Protein AF-A0A7V8FTZ9-F1 (afdb_monomer)

Sequence (189 aa):
MPSLIFMKLYIFMAGMWIAIARQEGPMLKPMLSALGILVVWALIQRHLGGGEPHFMTLFRVLMVIGMFYLMNNGTLPGSGLASRPVREMRKWFSGRVARFLGDTSYCTYLVHLLILLPVAGLLARQEAYVALPSPVRFVICLVLVLPPVYAVSWLLFRTVETYGIHFGRGVVKTLSGTSRSGSGARRAT

Foldseek 3Di:
DPPPVVVCVLVVVLVVLLVVCLVPDQLPVSLVVSVVSLVVVVVVCVVVVVDDDPVVSVVSNVVSVLVSLLSDPQRDPPNVVCVVVSVVVNCVCVDPVVVLCVLLVVLLVVCLCVQLVVLLVVLVVDPVLVPDDPVVNVVVSCVVRVVVSSVRSVVCSVPPVVVVVVVVVVVVCVVVVVVPPPPDDDDDD

Secondary structure (DSSP, 8-state):
----GGGGHHHHHHHHHHHHHHHHS-THHHHHHHHHHHHHHHHHHHHTT----HHHHHHHHHHHHHHHHHH--S-STTHHHHHHHHHHHHHHHHSHHHHHHHHHHHHHHHHHHHHHHHHHHHHHT-HHHHTS-HHHHHHHHHHHHHHHHHHHHHHHIIIIIHHHHHHHHHHHHHHHHHGGGSSS-----

Organism: NCBI:txid92645

Structure (mmCIF, N/CA/C/O backbone):
data_AF-A0A7V8FTZ9-F1
#
_entry.id   AF-A0A7V8FTZ9-F1
#
loop_
_atom_site.group_PDB
_atom_site.id
_atom_site.type_symbol
_atom_site.label_atom_id
_atom_site.label_alt_id
_atom_site.label_comp_id
_atom_site.label_asym_id
_atom_site.label_entity_id
_atom_site.label_seq_id
_atom_site.pdbx_PDB_ins_code
_atom_site.Cartn_x
_atom_site.Cartn_y
_atom_site.Cartn_z
_atom_site.occupancy
_atom_site.B_iso_or_equiv
_atom_site.auth_seq_id
_atom_site.auth_comp_id
_atom_site.auth_asym_id
_atom_site.auth_atom_id
_atom_site.pdbx_PDB_model_num
ATOM 1 N N . MET A 1 1 ? 14.779 7.191 2.298 1.00 40.50 1 MET A N 1
ATOM 2 C CA . MET A 1 1 ? 13.962 7.908 3.305 1.00 40.50 1 MET A CA 1
ATOM 3 C C . MET A 1 1 ? 13.756 6.969 4.480 1.00 40.50 1 MET A C 1
ATOM 5 O O . MET A 1 1 ? 13.375 5.833 4.221 1.00 40.50 1 MET A O 1
ATOM 9 N N . PRO A 1 2 ? 14.082 7.366 5.719 1.00 34.25 2 PRO A N 1
ATOM 10 C CA . PRO A 1 2 ? 14.104 6.451 6.854 1.00 34.25 2 PRO A CA 1
ATOM 11 C C . PRO A 1 2 ? 12.690 5.915 7.096 1.00 34.25 2 PRO A C 1
ATOM 13 O O . PRO A 1 2 ? 11.797 6.646 7.516 1.00 34.25 2 PRO A O 1
ATOM 16 N N . SER A 1 3 ? 12.466 4.633 6.806 1.00 40.69 3 SER A N 1
ATOM 17 C CA . SER A 1 3 ? 11.209 3.921 7.058 1.00 40.69 3 SER A CA 1
ATOM 18 C C . SER A 1 3 ? 11.092 3.538 8.535 1.00 40.69 3 SER A C 1
ATOM 20 O O . SER A 1 3 ? 10.764 2.400 8.871 1.00 40.69 3 SER A O 1
ATOM 22 N N . LEU A 1 4 ? 11.407 4.472 9.434 1.00 52.25 4 LEU A N 1
ATOM 23 C CA . LEU A 1 4 ? 11.215 4.267 10.859 1.00 52.25 4 LEU A CA 1
ATOM 24 C C . LEU A 1 4 ? 9.710 4.206 11.094 1.00 52.25 4 LEU A C 1
ATOM 26 O O . LEU A 1 4 ? 9.009 5.209 10.975 1.00 52.25 4 LEU A O 1
ATOM 30 N N . ILE A 1 5 ? 9.218 3.011 11.409 1.00 62.41 5 ILE A N 1
ATOM 31 C CA . ILE A 1 5 ? 7.819 2.719 11.747 1.00 62.41 5 ILE A CA 1
ATOM 32 C C . ILE A 1 5 ? 7.271 3.735 12.765 1.00 62.41 5 ILE A C 1
ATOM 34 O O . ILE A 1 5 ? 6.124 4.165 12.649 1.00 62.41 5 ILE A O 1
ATOM 38 N N . PHE A 1 6 ? 8.121 4.217 13.680 1.00 58.47 6 PHE A N 1
ATOM 39 C CA . PHE A 1 6 ? 7.815 5.282 14.638 1.00 58.47 6 PHE A CA 1
ATOM 40 C C . PHE A 1 6 ? 7.285 6.571 13.994 1.00 58.47 6 PHE A C 1
ATOM 42 O O . PHE A 1 6 ? 6.345 7.167 14.511 1.00 58.47 6 PHE A O 1
ATOM 49 N N . MET A 1 7 ? 7.805 6.971 12.830 1.00 58.09 7 MET A N 1
ATOM 50 C CA . MET A 1 7 ? 7.356 8.179 12.129 1.00 58.09 7 MET A CA 1
ATOM 51 C C . MET A 1 7 ? 5.952 8.023 11.529 1.00 58.09 7 MET A C 1
ATOM 53 O O . MET A 1 7 ? 5.311 9.019 11.231 1.00 58.09 7 MET A O 1
ATOM 57 N N . LYS A 1 8 ? 5.441 6.799 11.348 1.00 70.69 8 LYS A N 1
ATOM 58 C CA . LYS A 1 8 ? 4.075 6.539 10.849 1.00 70.69 8 LYS A CA 1
ATOM 59 C C . LYS A 1 8 ? 3.139 6.002 11.935 1.00 70.69 8 LYS A C 1
ATOM 61 O O . LYS A 1 8 ? 1.991 5.666 11.643 1.00 70.69 8 LYS A O 1
ATOM 66 N N . LEU A 1 9 ? 3.602 5.963 13.187 1.00 74.06 9 LEU A N 1
ATOM 67 C CA . LEU A 1 9 ? 2.864 5.407 14.318 1.00 74.06 9 LEU A CA 1
ATOM 68 C C . LEU A 1 9 ? 1.513 6.102 14.525 1.00 74.06 9 LEU A C 1
ATOM 70 O O . LEU A 1 9 ? 0.527 5.435 14.811 1.00 74.06 9 LEU A O 1
ATOM 74 N N . TYR A 1 10 ? 1.428 7.418 14.310 1.00 75.62 10 TYR A N 1
ATOM 75 C CA . TYR A 1 10 ? 0.175 8.167 14.463 1.00 75.62 10 TYR A CA 1
ATOM 76 C C . TYR A 1 10 ? -0.927 7.719 13.483 1.00 75.62 10 TYR A C 1
ATOM 78 O O . TYR A 1 10 ? -2.093 7.655 13.869 1.00 75.62 10 TYR A O 1
ATOM 86 N N . ILE A 1 11 ? -0.578 7.329 12.248 1.00 74.88 11 ILE A N 1
ATOM 87 C CA . ILE A 1 11 ? -1.538 6.775 11.268 1.00 74.88 11 ILE A CA 1
ATOM 88 C C . ILE A 1 11 ? -1.956 5.365 11.684 1.00 74.88 11 ILE A C 1
ATOM 90 O O . ILE A 1 11 ? -3.132 5.012 11.599 1.00 74.88 11 ILE A O 1
ATOM 94 N N . PHE A 1 12 ? -1.005 4.565 12.168 1.00 79.38 12 PHE A N 1
ATOM 95 C CA . PHE A 1 12 ? -1.286 3.220 12.659 1.00 79.38 12 PHE A CA 1
ATOM 96 C C . PHE A 1 12 ? -2.233 3.244 13.870 1.00 79.38 12 PHE A C 1
ATOM 98 O O . PHE A 1 12 ? -3.218 2.508 13.901 1.00 79.38 12 PHE A O 1
ATOM 105 N N . MET A 1 13 ? -1.995 4.150 14.823 1.00 80.19 13 MET A N 1
ATOM 106 C CA . MET A 1 13 ? -2.875 4.376 15.972 1.00 80.19 13 MET A CA 1
ATOM 107 C C . MET A 1 13 ? -4.276 4.815 15.548 1.00 80.19 13 MET A C 1
ATOM 109 O O . MET A 1 13 ? -5.251 4.254 16.043 1.00 80.19 13 MET A O 1
ATOM 113 N N . ALA A 1 14 ? -4.391 5.738 14.586 1.00 81.50 14 ALA A N 1
ATOM 114 C CA . ALA A 1 14 ? -5.686 6.111 14.022 1.00 81.50 14 ALA A CA 1
ATOM 115 C C . ALA A 1 14 ? -6.417 4.889 13.434 1.00 81.50 14 ALA A C 1
ATOM 117 O O . ALA A 1 14 ? -7.596 4.691 13.710 1.00 81.50 14 ALA A O 1
ATOM 118 N N . GLY A 1 15 ? -5.714 4.019 12.701 1.00 81.12 15 GLY A N 1
ATOM 119 C CA . GLY A 1 15 ? -6.268 2.768 12.171 1.00 81.12 15 GLY A CA 1
ATOM 120 C C . GLY A 1 15 ? -6.776 1.808 13.255 1.00 81.12 15 GLY A C 1
ATOM 121 O O . GLY A 1 15 ? -7.901 1.310 13.159 1.00 81.12 15 GLY A O 1
ATOM 122 N N . MET A 1 16 ? -5.987 1.585 14.311 1.00 83.25 16 MET A N 1
ATOM 123 C CA . MET A 1 16 ? -6.400 0.769 15.463 1.00 83.25 16 MET A CA 1
ATOM 124 C C . MET A 1 16 ? -7.640 1.346 16.147 1.00 83.25 16 MET A C 1
ATOM 126 O O . MET A 1 16 ? -8.555 0.607 16.506 1.00 83.25 16 MET A O 1
ATOM 130 N N . TRP A 1 17 ? -7.717 2.670 16.267 1.00 82.12 17 TRP A N 1
ATOM 131 C CA . TRP A 1 17 ? -8.883 3.342 16.824 1.00 82.12 17 TRP A CA 1
ATOM 132 C C . TRP A 1 17 ? -10.135 3.179 15.978 1.00 82.12 17 TRP A C 1
ATOM 134 O O . TRP A 1 17 ? -11.195 2.933 16.544 1.00 82.12 17 TRP A O 1
ATOM 144 N N . ILE A 1 18 ? -10.039 3.212 14.647 1.00 82.00 18 ILE A N 1
ATOM 145 C CA . ILE A 1 18 ? -11.184 2.878 13.786 1.00 82.00 18 ILE A CA 1
ATOM 146 C C . ILE A 1 18 ? -11.614 1.414 14.015 1.00 82.00 18 ILE A C 1
ATOM 148 O O . ILE A 1 18 ? -12.810 1.114 14.040 1.00 82.00 18 ILE A O 1
ATOM 152 N N . ALA A 1 19 ? -10.666 0.490 14.206 1.00 81.50 19 ALA A N 1
ATOM 153 C CA . ALA A 1 19 ? -10.969 -0.923 14.440 1.00 81.50 19 ALA A CA 1
ATOM 154 C C . ALA A 1 19 ? -11.691 -1.172 15.778 1.00 81.50 19 ALA A C 1
ATOM 156 O O . ALA A 1 19 ? -12.646 -1.950 15.803 1.00 81.50 19 ALA A O 1
ATOM 157 N N . ILE A 1 20 ? -11.274 -0.495 16.854 1.00 80.56 20 ILE A N 1
ATOM 158 C CA . ILE A 1 20 ? -11.924 -0.553 18.176 1.00 80.56 20 ILE A CA 1
ATOM 159 C C . ILE A 1 20 ? -13.288 0.144 18.129 1.00 80.56 20 ILE A C 1
ATOM 161 O O . ILE A 1 20 ? -14.291 -0.428 18.548 1.00 80.56 20 ILE A O 1
ATOM 165 N N . ALA A 1 21 ? -13.356 1.333 17.519 1.00 80.81 21 ALA A N 1
ATOM 166 C CA . ALA A 1 21 ? -14.590 2.098 17.335 1.00 80.81 21 ALA A CA 1
ATOM 167 C C . ALA A 1 21 ? -15.711 1.270 16.710 1.00 80.81 21 ALA A C 1
ATOM 169 O O . ALA A 1 21 ? -16.869 1.373 17.095 1.00 80.81 21 ALA A O 1
ATOM 170 N N . ARG A 1 22 ? -15.352 0.437 15.732 1.00 76.94 22 ARG A N 1
ATOM 171 C CA . ARG A 1 22 ? -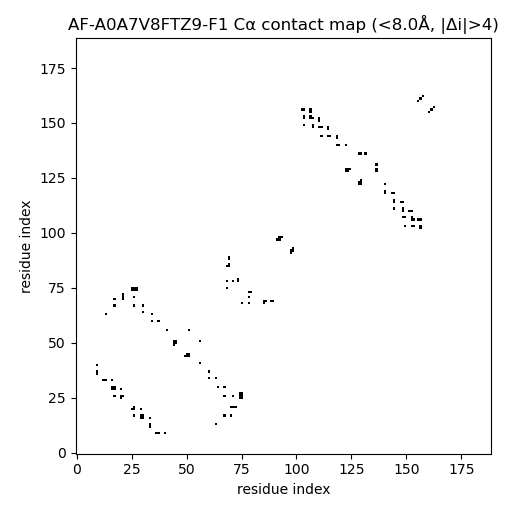16.294 -0.425 15.026 1.00 76.94 22 ARG A CA 1
ATOM 172 C C . ARG A 1 22 ? -16.852 -1.553 15.907 1.00 76.94 22 ARG A C 1
ATOM 174 O O . ARG A 1 22 ? -17.926 -2.057 15.590 1.00 76.94 22 ARG A O 1
ATOM 181 N N . GLN A 1 23 ? -16.133 -1.971 16.949 1.00 75.12 23 GLN A N 1
ATOM 182 C CA . GLN A 1 23 ? -16.535 -3.056 17.851 1.00 75.12 23 GLN A CA 1
ATOM 183 C C . GLN A 1 23 ? -17.320 -2.547 19.068 1.00 75.12 23 GLN A C 1
ATOM 185 O O . GLN A 1 23 ? -18.251 -3.219 19.497 1.00 75.12 23 GLN A O 1
ATOM 190 N N . GLU A 1 24 ? -16.974 -1.369 19.598 1.00 69.00 24 GLU A N 1
ATOM 191 C CA . GLU A 1 24 ? -17.454 -0.909 20.912 1.00 69.00 24 GLU A CA 1
ATOM 192 C C . GLU A 1 24 ? -18.562 0.164 20.876 1.00 69.00 24 GLU A C 1
ATOM 194 O O . GLU A 1 24 ? -19.151 0.454 21.916 1.00 69.00 24 GLU A O 1
ATOM 199 N N . GLY A 1 25 ? -18.905 0.746 19.714 1.00 67.06 25 GLY A N 1
ATOM 200 C CA . GLY A 1 25 ? -20.089 1.615 19.592 1.00 67.06 25 GLY A CA 1
ATOM 201 C C . GLY A 1 25 ? -19.917 2.864 18.709 1.00 67.06 25 GLY A C 1
ATOM 202 O O . GLY A 1 25 ? -19.498 2.746 17.557 1.00 67.06 25 GLY A O 1
ATOM 203 N N . PRO A 1 26 ? -20.327 4.071 19.162 1.00 68.81 26 PRO A N 1
ATOM 204 C CA . PRO A 1 26 ? -20.461 5.239 18.291 1.00 68.81 26 PRO A CA 1
ATOM 205 C C . PRO A 1 26 ? -19.105 5.752 17.791 1.00 68.81 26 PRO A C 1
ATOM 207 O O . PRO A 1 26 ? -18.252 6.196 18.560 1.00 68.81 26 PRO A O 1
ATOM 210 N N . MET A 1 27 ? -18.940 5.779 16.467 1.00 76.56 27 MET A N 1
ATOM 211 C CA . MET A 1 27 ? -17.657 6.046 15.801 1.00 76.56 27 MET A CA 1
ATOM 212 C C . MET A 1 27 ? -17.184 7.510 15.849 1.00 76.56 27 MET A C 1
ATOM 214 O O . MET A 1 27 ? -16.077 7.818 15.412 1.00 76.56 27 MET A O 1
ATOM 218 N N . LEU A 1 28 ? -17.995 8.424 16.391 1.00 75.81 28 LEU A N 1
ATOM 219 C CA . LEU A 1 28 ? -17.712 9.862 16.407 1.00 75.81 28 LEU A CA 1
ATOM 220 C C . LEU A 1 28 ? -16.604 10.240 17.404 1.00 75.81 28 LEU A C 1
ATOM 222 O O . LEU A 1 28 ? -15.688 10.981 17.055 1.00 75.81 28 LEU A O 1
ATOM 226 N N . LYS A 1 29 ? -16.644 9.692 18.625 1.00 78.81 29 LYS A N 1
ATOM 227 C CA . LYS A 1 29 ? -15.616 9.925 19.659 1.00 78.81 29 LYS A CA 1
ATOM 228 C C . LYS A 1 29 ? -14.208 9.470 19.215 1.00 78.81 29 LYS A C 1
ATOM 230 O O . LYS A 1 29 ? -13.273 10.264 19.331 1.00 78.81 29 LYS A O 1
ATOM 235 N N . PRO A 1 30 ? -14.026 8.253 18.666 1.00 79.69 30 PRO A N 1
ATOM 236 C CA . PRO A 1 30 ? -12.728 7.809 18.150 1.00 79.69 30 PRO A CA 1
ATOM 237 C C . PRO A 1 30 ? -12.271 8.586 16.906 1.00 79.69 30 PRO A C 1
ATOM 239 O O . PRO A 1 30 ? -11.075 8.792 16.727 1.00 79.69 30 PRO A O 1
ATOM 242 N N . MET A 1 31 ? -13.194 9.088 16.075 1.00 80.19 31 MET A N 1
ATOM 243 C CA . MET A 1 31 ? -12.840 9.963 14.948 1.00 80.19 31 MET A CA 1
ATOM 244 C C . MET A 1 31 ? -12.257 11.294 15.421 1.00 80.19 31 MET A C 1
ATOM 246 O O . MET A 1 31 ? -11.188 11.695 14.966 1.00 80.19 31 MET A O 1
ATOM 250 N N . LEU A 1 32 ? -12.943 11.970 16.348 1.00 81.31 32 LEU A N 1
ATOM 251 C CA . LEU A 1 32 ? -12.491 13.256 16.885 1.00 81.31 32 LEU A CA 1
ATOM 252 C C . LEU A 1 32 ? -11.131 13.143 17.552 1.00 81.31 32 LEU A C 1
ATOM 254 O O . LEU A 1 32 ? -10.269 13.999 17.391 1.00 81.31 32 LEU A O 1
ATOM 258 N N . SER A 1 33 ? -10.932 12.065 18.288 1.00 83.50 33 SER A N 1
ATOM 259 C CA . SER A 1 33 ? -9.693 11.853 19.006 1.00 83.50 33 SER A CA 1
ATOM 260 C C . SER A 1 33 ? -8.551 11.473 18.040 1.00 83.50 33 SER A C 1
ATOM 262 O O . SER A 1 33 ? -7.443 11.985 18.195 1.00 83.50 33 SER A O 1
ATOM 264 N N . ALA A 1 34 ? -8.799 10.672 16.992 1.00 82.81 34 ALA A N 1
ATOM 265 C CA . ALA A 1 34 ? -7.807 10.401 15.942 1.00 82.81 34 ALA A CA 1
ATOM 266 C C . ALA A 1 34 ? -7.411 11.679 15.179 1.00 82.81 34 ALA A C 1
ATOM 268 O O . ALA A 1 34 ? -6.233 11.903 14.898 1.00 82.81 34 ALA A O 1
ATOM 269 N N . LEU A 1 35 ? -8.384 12.550 14.889 1.00 83.19 35 LEU A N 1
ATOM 270 C CA . LEU A 1 35 ? -8.136 13.878 14.327 1.00 83.19 35 LEU A CA 1
ATOM 271 C C . LEU A 1 35 ? -7.321 14.755 15.281 1.00 83.19 35 LEU A C 1
ATOM 273 O O . LEU A 1 35 ? -6.377 15.405 14.842 1.00 83.19 35 LEU A O 1
ATOM 277 N N . GLY A 1 36 ? -7.632 14.727 16.578 1.00 83.31 36 GLY A N 1
ATOM 278 C CA . GLY A 1 36 ? -6.870 15.429 17.608 1.00 83.31 36 GLY A CA 1
ATOM 279 C C . GLY A 1 36 ? -5.394 15.030 17.607 1.00 83.31 36 GLY A C 1
ATOM 280 O O . GLY A 1 36 ? -4.529 15.901 17.561 1.00 83.31 36 GLY A O 1
ATOM 281 N N . ILE A 1 37 ? -5.096 13.728 17.551 1.00 84.06 37 ILE A N 1
ATOM 282 C CA . ILE A 1 37 ? -3.719 13.214 17.462 1.00 84.06 37 ILE A CA 1
ATOM 283 C C . ILE A 1 37 ? -3.012 13.736 16.200 1.00 84.06 37 ILE A C 1
ATOM 285 O O . ILE A 1 37 ? -1.860 14.162 16.276 1.00 84.06 37 ILE A O 1
ATOM 289 N N . LEU A 1 38 ? -3.693 13.755 15.047 1.00 81.44 38 LEU A N 1
ATOM 290 C CA . LEU A 1 38 ? -3.127 14.268 13.791 1.00 81.44 38 LEU A CA 1
ATOM 291 C C . LEU A 1 38 ? -2.839 15.769 13.841 1.00 81.44 38 LEU A C 1
ATOM 293 O O . LEU A 1 38 ? -1.801 16.208 13.348 1.00 81.44 38 LEU A O 1
ATOM 297 N N . VAL A 1 39 ? -3.742 16.550 14.432 1.00 81.75 39 VAL A N 1
ATOM 298 C CA . VAL A 1 39 ? -3.579 18.000 14.576 1.00 81.75 39 VAL A CA 1
ATOM 299 C C . VAL A 1 39 ? -2.433 18.310 15.533 1.00 81.75 39 VAL A C 1
ATOM 301 O O . VAL A 1 39 ? -1.562 19.102 15.185 1.00 81.75 39 VAL A O 1
ATOM 304 N N . VAL A 1 40 ? -2.371 17.645 16.691 1.00 82.75 40 VAL A N 1
ATOM 305 C CA . VAL A 1 40 ? -1.262 17.795 17.647 1.00 82.75 40 VAL A CA 1
ATOM 306 C C . VAL A 1 40 ? 0.068 17.440 16.984 1.00 82.75 40 VAL A C 1
ATOM 308 O O . VAL A 1 40 ? 1.021 18.211 17.068 1.00 82.75 40 VAL A O 1
ATOM 311 N N . TRP A 1 41 ? 0.127 16.330 16.245 1.00 79.19 41 TRP A N 1
ATOM 312 C CA . TRP A 1 41 ? 1.325 15.943 15.502 1.00 79.19 41 TRP A CA 1
ATOM 313 C C . TRP A 1 41 ? 1.733 16.987 14.450 1.00 79.19 41 TRP A C 1
ATOM 315 O O . TRP A 1 41 ? 2.906 17.349 14.359 1.00 79.19 41 TRP A O 1
ATOM 325 N N . ALA A 1 42 ? 0.779 17.522 13.685 1.00 77.25 42 ALA A N 1
ATOM 326 C CA . ALA A 1 42 ? 1.043 18.567 12.696 1.00 77.25 42 ALA A CA 1
ATOM 327 C C . ALA A 1 42 ? 1.546 19.875 13.338 1.00 77.25 42 ALA A C 1
ATOM 329 O O . ALA A 1 42 ? 2.408 20.551 12.774 1.00 77.25 42 ALA A O 1
ATOM 330 N N . LEU A 1 43 ? 1.044 20.225 14.526 1.00 78.44 43 LEU A N 1
ATOM 331 C CA . LEU A 1 43 ? 1.510 21.383 15.292 1.00 78.44 43 LEU A CA 1
ATOM 332 C C . LEU A 1 43 ? 2.933 21.181 15.828 1.00 78.44 43 LEU A C 1
ATOM 334 O O . LEU A 1 43 ? 3.738 22.110 15.755 1.00 78.44 43 LEU A O 1
ATOM 338 N N . ILE A 1 44 ? 3.266 19.977 16.299 1.00 78.50 44 ILE A N 1
ATOM 339 C CA . ILE A 1 44 ? 4.622 19.611 16.732 1.00 78.50 44 ILE A CA 1
ATOM 340 C C . ILE A 1 44 ? 5.600 19.695 15.552 1.00 78.50 44 ILE A C 1
ATOM 342 O O . ILE A 1 44 ? 6.651 20.318 15.675 1.00 78.50 44 ILE A O 1
ATOM 346 N N . GLN A 1 45 ? 5.244 19.152 14.381 1.00 74.88 45 GLN A N 1
ATOM 347 C CA . GLN A 1 45 ? 6.089 19.236 13.180 1.00 74.88 45 GLN A CA 1
ATOM 348 C C . GLN A 1 45 ? 6.344 20.680 12.734 1.00 74.88 45 GLN A C 1
ATOM 350 O O . GLN A 1 45 ? 7.467 21.010 12.354 1.00 74.88 45 GLN A O 1
ATOM 355 N N . ARG A 1 46 ? 5.330 21.551 12.844 1.00 72.00 46 ARG A N 1
ATOM 356 C CA . ARG A 1 46 ? 5.482 22.993 12.601 1.00 72.00 46 ARG A CA 1
ATOM 357 C C . ARG A 1 46 ? 6.501 23.641 13.540 1.00 72.00 46 ARG A C 1
ATOM 359 O O . ARG A 1 46 ? 7.290 24.455 13.077 1.00 72.00 46 ARG A O 1
ATOM 366 N N . HIS A 1 47 ? 6.502 23.277 14.823 1.00 72.69 47 HIS A N 1
ATOM 367 C CA . HIS A 1 47 ? 7.440 23.835 15.807 1.00 72.69 47 HIS A CA 1
ATOM 368 C C . HIS A 1 47 ? 8.865 23.293 15.649 1.00 72.69 47 HIS A C 1
ATOM 370 O O . HIS A 1 47 ? 9.820 24.032 15.853 1.00 72.69 47 HIS A O 1
ATOM 376 N N . LEU A 1 48 ? 9.025 22.031 15.242 1.00 70.50 48 LEU A N 1
ATOM 377 C CA . LEU A 1 48 ? 10.336 21.412 15.008 1.00 70.50 48 LEU A CA 1
ATOM 378 C C . LEU A 1 48 ? 10.995 21.807 13.671 1.00 70.50 48 LEU A C 1
ATOM 380 O O . LEU A 1 48 ? 12.017 21.230 13.307 1.00 70.50 48 LEU A O 1
ATOM 384 N N . GLY A 1 49 ? 10.433 22.757 12.914 1.00 59.91 49 GLY A N 1
ATOM 385 C CA . GLY A 1 49 ? 11.005 23.210 11.637 1.00 59.91 49 GLY A CA 1
ATOM 386 C C . GLY A 1 49 ? 10.929 22.175 10.505 1.00 59.91 49 GLY A C 1
ATOM 387 O O . GLY A 1 49 ? 11.473 22.393 9.424 1.00 59.91 49 GLY A O 1
ATOM 388 N N . GLY A 1 50 ? 10.227 21.058 10.718 1.00 61.50 50 GLY A N 1
ATOM 389 C CA . GLY A 1 50 ? 9.931 20.055 9.699 1.00 61.50 50 GLY A CA 1
ATOM 390 C C . GLY A 1 50 ? 8.779 20.531 8.822 1.00 61.50 50 GLY A C 1
ATOM 391 O O . GLY A 1 50 ? 7.644 20.089 8.992 1.00 61.50 50 GLY A O 1
ATOM 392 N N . GLY A 1 51 ? 9.056 21.486 7.932 1.00 54.75 51 GLY A N 1
ATOM 393 C CA . GLY A 1 51 ? 8.079 22.111 7.040 1.00 54.75 51 GLY A CA 1
ATOM 394 C C . GLY A 1 51 ? 7.534 21.154 5.981 1.00 54.75 51 GLY A C 1
ATOM 395 O O . GLY A 1 51 ? 7.893 21.243 4.812 1.00 54.75 51 GLY A O 1
ATOM 396 N N . GLU A 1 52 ? 6.642 20.248 6.369 1.00 62.69 52 GLU A N 1
ATOM 397 C CA . GLU A 1 52 ? 5.794 19.539 5.415 1.00 62.69 52 GLU A CA 1
ATOM 398 C C . GLU A 1 52 ? 4.801 20.537 4.782 1.00 62.69 52 GLU A C 1
ATOM 400 O O . GLU A 1 52 ? 4.158 21.314 5.502 1.00 62.69 52 GLU A O 1
ATOM 405 N N . PRO A 1 53 ? 4.638 20.542 3.447 1.00 72.00 53 PRO A N 1
ATOM 406 C CA . PRO A 1 53 ? 3.713 21.449 2.780 1.00 72.00 53 PRO A CA 1
ATOM 407 C C . PRO A 1 53 ? 2.274 21.209 3.256 1.00 72.00 53 PRO A C 1
ATOM 409 O O . PRO A 1 53 ? 1.840 20.067 3.420 1.00 72.00 53 PRO A O 1
ATOM 412 N N . HIS A 1 54 ? 1.502 22.288 3.438 1.00 72.69 54 HIS A N 1
ATOM 413 C CA . HIS A 1 54 ? 0.140 22.251 4.002 1.00 72.69 54 HIS A CA 1
ATOM 414 C C . HIS A 1 54 ? -0.799 21.255 3.302 1.00 72.69 54 HIS A C 1
ATOM 416 O O . HIS A 1 54 ? -1.659 20.651 3.945 1.00 72.69 54 HIS A O 1
ATOM 422 N N . PHE A 1 55 ? -0.585 21.031 2.004 1.00 76.62 55 PHE A N 1
ATOM 423 C CA . PHE A 1 55 ? -1.318 20.051 1.210 1.00 76.62 55 PHE A CA 1
ATOM 424 C C . PHE A 1 55 ? -1.192 18.623 1.755 1.00 76.62 55 PHE A C 1
ATOM 426 O O . PHE A 1 55 ? -2.188 17.909 1.811 1.00 76.62 55 PHE A O 1
ATOM 433 N N . MET A 1 56 ? -0.012 18.202 2.218 1.00 75.25 56 MET A N 1
ATOM 434 C CA . MET A 1 56 ? 0.203 16.834 2.710 1.00 75.25 56 MET A CA 1
ATOM 435 C C . MET A 1 56 ? -0.585 16.566 3.992 1.00 75.25 56 MET A C 1
ATOM 437 O O . MET A 1 56 ? -1.209 15.513 4.135 1.00 75.25 56 MET A O 1
ATOM 441 N N . THR A 1 57 ? -0.619 17.539 4.903 1.00 77.75 57 THR A N 1
ATOM 442 C CA . THR A 1 57 ? -1.427 17.459 6.125 1.00 77.75 57 THR A CA 1
ATOM 443 C C . THR A 1 57 ? -2.917 17.425 5.797 1.00 77.75 57 THR A C 1
ATOM 445 O O . THR A 1 57 ? -3.645 16.610 6.364 1.00 77.75 57 THR A O 1
ATOM 448 N N . LEU A 1 58 ? -3.365 18.240 4.835 1.00 81.81 58 LEU A N 1
ATOM 449 C CA . LEU A 1 58 ? -4.753 18.242 4.375 1.00 81.81 58 LEU A CA 1
ATOM 450 C C . LEU A 1 58 ? -5.163 16.874 3.812 1.00 81.81 58 LEU A C 1
ATOM 452 O O . LEU A 1 58 ? -6.174 16.318 4.238 1.00 81.81 58 LEU A O 1
ATOM 456 N N . PHE A 1 59 ? -4.358 16.288 2.921 1.00 83.19 59 PHE A N 1
ATOM 457 C CA . PHE A 1 59 ? -4.639 14.964 2.360 1.00 83.19 59 PHE A CA 1
ATOM 458 C C . PHE A 1 59 ? -4.667 13.863 3.426 1.00 83.19 59 PHE A C 1
ATOM 460 O O . PHE A 1 59 ? -5.502 12.965 3.338 1.00 83.19 59 PHE A O 1
ATOM 467 N N . ARG A 1 60 ? -3.825 13.935 4.466 1.00 80.25 60 ARG A N 1
ATOM 468 C CA . ARG A 1 60 ? -3.868 12.977 5.590 1.00 80.25 60 ARG A CA 1
ATOM 469 C C . ARG A 1 60 ? -5.162 13.084 6.386 1.00 80.25 60 ARG A C 1
ATOM 471 O O . ARG A 1 60 ? -5.773 12.063 6.691 1.00 80.25 60 ARG A O 1
ATOM 478 N N . VAL A 1 61 ? -5.588 14.305 6.708 1.00 83.12 61 VAL A N 1
ATOM 479 C CA . VAL A 1 61 ? -6.853 14.539 7.417 1.00 83.12 61 VAL A CA 1
ATOM 480 C C . VAL A 1 61 ? -8.026 14.030 6.579 1.00 83.12 61 VAL A C 1
ATOM 482 O O . VAL A 1 61 ? -8.848 13.268 7.085 1.00 83.12 61 VAL A O 1
ATOM 485 N N . LEU A 1 62 ? -8.053 14.359 5.283 1.00 85.38 62 LEU A N 1
ATOM 486 C CA . LEU A 1 62 ? -9.063 13.856 4.349 1.00 85.38 62 LEU A CA 1
ATOM 487 C C . LEU A 1 62 ? -9.063 12.326 4.264 1.00 85.38 62 LEU A C 1
ATOM 489 O O . LEU A 1 62 ? -10.132 11.722 4.285 1.00 85.38 62 LEU A O 1
ATOM 493 N N . MET A 1 63 ? -7.890 11.689 4.223 1.00 82.62 63 MET A N 1
ATOM 494 C CA . MET A 1 63 ? -7.769 10.231 4.204 1.00 82.62 63 MET A CA 1
ATOM 495 C C . MET A 1 63 ? -8.357 9.601 5.470 1.00 82.62 63 MET A C 1
ATOM 497 O O . MET A 1 63 ? -9.126 8.649 5.369 1.00 82.62 63 MET A O 1
ATOM 501 N N . VAL A 1 64 ? -8.033 10.123 6.658 1.00 83.50 64 VAL A N 1
ATOM 502 C CA . VAL A 1 64 ? -8.516 9.555 7.927 1.00 83.50 64 VAL A CA 1
ATOM 503 C C . VAL A 1 64 ? -10.019 9.761 8.090 1.00 83.50 64 VAL A C 1
ATOM 505 O O . VAL A 1 64 ? -10.721 8.808 8.428 1.00 83.50 64 VAL A O 1
ATOM 508 N N . ILE A 1 65 ? -10.541 10.946 7.760 1.00 83.31 65 ILE A N 1
ATOM 509 C CA . ILE A 1 65 ? -11.993 11.191 7.713 1.00 83.31 65 ILE A CA 1
ATOM 510 C C . ILE A 1 65 ? -12.652 10.232 6.718 1.00 83.31 65 ILE A C 1
ATOM 512 O O . ILE A 1 65 ? -13.639 9.574 7.051 1.00 83.31 65 ILE A O 1
ATOM 516 N N . GLY A 1 66 ? -12.073 10.102 5.523 1.00 82.81 66 GLY A N 1
ATOM 517 C CA . GLY A 1 66 ? -12.523 9.180 4.488 1.00 82.81 66 GLY A CA 1
ATOM 518 C C . GLY A 1 66 ? -12.571 7.736 4.980 1.00 82.81 66 GLY A C 1
ATOM 519 O O . GLY A 1 66 ? -13.572 7.061 4.760 1.00 82.81 66 GLY A O 1
ATOM 520 N N . MET A 1 67 ? -11.556 7.270 5.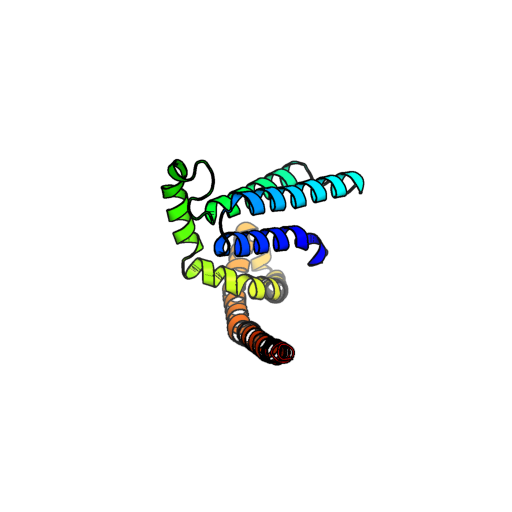714 1.00 80.69 67 MET A N 1
ATOM 521 C CA . MET A 1 67 ? -11.550 5.933 6.313 1.00 80.69 67 MET A CA 1
ATOM 522 C C . MET A 1 67 ? -12.637 5.768 7.378 1.00 80.69 67 MET A C 1
ATOM 524 O O . MET A 1 67 ? -13.329 4.753 7.361 1.00 80.69 67 MET A O 1
ATOM 528 N N . PHE A 1 68 ? -12.846 6.745 8.267 1.00 81.38 68 PHE A N 1
ATOM 529 C CA . PHE A 1 68 ? -13.925 6.686 9.262 1.00 81.38 68 PHE A CA 1
ATOM 530 C C . PHE A 1 68 ? -15.308 6.618 8.605 1.00 81.38 68 PHE A C 1
ATOM 532 O O . PHE A 1 68 ? -16.136 5.805 9.015 1.00 81.38 68 PHE A O 1
ATOM 539 N N . TYR A 1 69 ? -15.543 7.404 7.551 1.00 79.44 69 TYR A N 1
ATOM 540 C CA . TYR A 1 69 ? -16.784 7.350 6.776 1.00 79.44 69 TYR A CA 1
ATOM 541 C C . TYR A 1 69 ? -16.929 6.044 5.992 1.00 79.44 69 TYR A C 1
ATOM 543 O O . TYR A 1 69 ? -18.004 5.444 6.004 1.00 79.44 69 TYR A O 1
ATOM 551 N N . LEU A 1 70 ? -15.851 5.564 5.364 1.00 77.94 70 LEU A N 1
ATOM 552 C CA . LEU A 1 70 ? -15.842 4.302 4.628 1.00 77.94 70 LEU A CA 1
ATOM 553 C C . LEU A 1 70 ? -16.132 3.122 5.550 1.00 77.94 70 LEU A C 1
ATOM 555 O O . LEU A 1 70 ? -16.801 2.188 5.119 1.00 77.94 70 LEU A O 1
ATOM 559 N N . MET A 1 71 ? -15.654 3.164 6.798 1.00 73.94 71 MET A N 1
ATOM 560 C CA . MET A 1 71 ? -15.838 2.113 7.800 1.00 73.94 71 MET A CA 1
ATOM 561 C C . MET A 1 71 ? -17.079 2.302 8.682 1.00 73.94 71 MET A C 1
ATOM 563 O O . MET A 1 71 ? -17.396 1.383 9.435 1.00 73.94 71 MET A O 1
ATOM 567 N N . ASN A 1 72 ? -17.821 3.401 8.520 1.00 76.50 72 ASN A N 1
ATOM 568 C CA . ASN A 1 72 ? -18.999 3.744 9.314 1.00 76.50 72 ASN A CA 1
ATOM 569 C C . ASN A 1 72 ? -20.118 2.695 9.223 1.00 76.50 72 ASN A C 1
ATOM 571 O O . ASN A 1 72 ? -20.475 2.253 8.129 1.00 76.50 72 ASN A O 1
ATOM 575 N N . ASN A 1 73 ? -20.715 2.370 10.371 1.00 65.31 73 ASN A N 1
ATOM 576 C CA . ASN A 1 73 ? -21.879 1.484 10.493 1.00 65.31 73 ASN A CA 1
ATOM 577 C C . ASN A 1 73 ? -23.216 2.255 10.573 1.00 65.31 73 ASN A C 1
ATOM 579 O O . ASN A 1 73 ? -24.225 1.702 10.993 1.00 65.31 73 ASN A O 1
ATOM 583 N N . GLY A 1 74 ? -23.236 3.537 10.187 1.00 63.66 74 GLY A N 1
ATOM 584 C CA . GLY A 1 74 ? -24.433 4.392 10.204 1.00 63.66 74 GLY A CA 1
ATOM 585 C C . GLY A 1 74 ? -24.500 5.381 11.372 1.00 63.66 74 GLY A C 1
ATOM 586 O O . GLY A 1 74 ? -25.349 6.263 11.366 1.00 63.66 74 GLY A O 1
ATOM 587 N N . THR A 1 75 ? -23.563 5.301 12.319 1.00 64.31 75 THR A N 1
ATOM 588 C CA . THR A 1 75 ? -23.524 6.109 13.553 1.00 64.31 75 THR A CA 1
ATOM 589 C C . THR A 1 75 ? -22.995 7.541 13.393 1.00 64.31 75 THR A C 1
ATOM 591 O O . THR A 1 75 ? -23.131 8.338 14.316 1.00 64.31 75 THR A O 1
ATOM 594 N N . LEU A 1 76 ? -22.355 7.879 12.267 1.00 64.12 76 LEU A N 1
ATOM 595 C CA . LEU A 1 76 ? -21.886 9.248 11.990 1.00 64.12 76 LEU A CA 1
ATOM 596 C C . LEU A 1 76 ? -22.988 10.127 11.356 1.00 64.12 76 LEU A C 1
ATOM 598 O O . LEU A 1 76 ? -23.768 9.617 10.545 1.00 64.12 76 LEU A O 1
ATOM 602 N N . PRO A 1 77 ? -23.034 11.437 11.670 1.00 61.38 77 PRO A N 1
ATOM 603 C CA . PRO A 1 77 ? -23.990 12.378 11.081 1.00 61.38 77 PRO A CA 1
ATOM 604 C C . PRO A 1 77 ? -23.833 12.438 9.552 1.00 61.38 77 PRO A C 1
ATOM 606 O O . PRO A 1 77 ? -22.718 12.457 9.043 1.00 61.38 77 PRO A O 1
ATOM 609 N N . GLY A 1 78 ? -24.945 12.433 8.808 1.00 62.25 78 GLY A N 1
ATOM 610 C CA . GLY A 1 78 ? -24.935 12.445 7.333 1.00 62.25 78 GLY A CA 1
ATOM 611 C C . GLY A 1 78 ? -24.774 11.072 6.656 1.00 62.25 78 GLY A C 1
ATOM 612 O O . GLY A 1 78 ? -24.704 10.993 5.429 1.00 62.25 78 GLY A O 1
ATOM 613 N N . SER A 1 79 ? -24.774 9.975 7.423 1.00 58.75 79 SER A N 1
ATOM 614 C CA . SER A 1 79 ? -24.629 8.599 6.915 1.00 58.75 79 SER A CA 1
ATOM 615 C C . SER A 1 79 ? -25.711 8.165 5.914 1.00 58.75 79 SER A C 1
ATOM 617 O O . SER A 1 79 ? -25.435 7.336 5.047 1.00 58.75 79 SER A O 1
ATOM 619 N N . GLY A 1 80 ? -26.916 8.744 5.982 1.00 58.72 80 GLY A N 1
ATOM 620 C CA . GLY A 1 80 ? -28.025 8.427 5.075 1.00 58.72 80 GLY A CA 1
ATOM 621 C C . GLY A 1 80 ? -27.759 8.811 3.614 1.00 58.72 80 GLY A C 1
ATOM 622 O O . GLY A 1 80 ? -28.026 8.015 2.713 1.00 58.72 80 GLY A O 1
ATOM 623 N N . LEU A 1 81 ? -27.158 9.984 3.380 1.00 59.22 81 LEU A N 1
ATOM 624 C CA . LEU A 1 81 ? -26.950 10.567 2.045 1.00 59.22 81 LEU A CA 1
ATOM 625 C C . LEU A 1 81 ? -25.764 9.936 1.294 1.00 59.22 81 LEU A C 1
ATOM 627 O O . LEU A 1 81 ? -25.813 9.773 0.079 1.00 59.22 81 LEU A O 1
ATOM 631 N N . ALA A 1 82 ? -24.720 9.516 2.014 1.00 59.66 82 ALA A N 1
ATOM 632 C CA . ALA A 1 82 ? -23.513 8.915 1.433 1.00 59.66 82 ALA A CA 1
ATOM 633 C C . ALA A 1 82 ? -23.537 7.370 1.392 1.00 59.66 82 ALA A C 1
ATOM 635 O O . ALA A 1 82 ? -22.584 6.740 0.935 1.00 59.66 82 ALA A O 1
ATOM 636 N N . SER A 1 83 ? -24.618 6.735 1.851 1.00 64.81 83 SER A N 1
ATOM 637 C CA . SER A 1 83 ? -24.689 5.282 2.082 1.00 64.81 83 SER A CA 1
ATOM 638 C C . SER A 1 83 ? -24.486 4.420 0.826 1.00 64.81 83 SER A C 1
ATOM 640 O O . SER A 1 83 ? -23.831 3.379 0.886 1.00 64.81 83 SER A O 1
ATOM 642 N N . ARG A 1 84 ? -25.024 4.834 -0.329 1.00 68.25 84 ARG A N 1
ATOM 643 C CA . ARG A 1 84 ? -24.938 4.079 -1.594 1.00 68.25 84 ARG A CA 1
ATOM 644 C C . ARG A 1 84 ? -23.531 4.077 -2.213 1.00 68.25 84 ARG A C 1
ATOM 646 O O . ARG A 1 84 ? -23.011 2.976 -2.406 1.00 68.25 84 ARG A O 1
ATOM 653 N N . PRO A 1 85 ? -22.889 5.231 -2.492 1.00 75.38 85 PRO A N 1
ATOM 654 C CA . PRO A 1 85 ? -21.547 5.245 -3.079 1.00 75.38 85 PRO A CA 1
ATOM 655 C C . PRO A 1 85 ? -20.505 4.612 -2.147 1.00 75.38 85 PRO A C 1
ATOM 657 O O . PRO A 1 85 ? -19.679 3.819 -2.593 1.00 75.38 85 PRO A O 1
ATOM 660 N N . VAL A 1 86 ? -20.601 4.865 -0.837 1.00 74.69 86 VAL A N 1
ATOM 661 C CA . VAL A 1 86 ? -19.689 4.287 0.162 1.00 74.69 86 VAL A CA 1
ATOM 662 C C . VAL A 1 86 ? -19.808 2.763 0.219 1.00 74.69 86 VAL A C 1
ATOM 664 O O . VAL A 1 86 ? -18.798 2.069 0.332 1.00 74.69 86 VAL A O 1
ATOM 667 N N . ARG A 1 87 ? -21.022 2.210 0.102 1.00 71.81 87 ARG A N 1
ATOM 668 C CA . ARG A 1 87 ? -21.227 0.756 0.093 1.00 71.81 87 ARG A CA 1
ATOM 669 C C . ARG A 1 87 ? -20.618 0.099 -1.142 1.00 71.81 87 ARG A C 1
ATOM 671 O O . ARG A 1 87 ? -20.000 -0.955 -1.009 1.00 71.81 87 ARG A O 1
ATOM 678 N N . GLU A 1 88 ? -20.773 0.696 -2.320 1.00 77.12 88 GLU A N 1
ATOM 679 C CA . GLU A 1 88 ? -20.171 0.153 -3.542 1.00 77.12 88 GLU A CA 1
ATOM 680 C C . GLU A 1 88 ? -18.639 0.253 -3.499 1.00 77.12 88 GLU A C 1
ATOM 682 O O . GLU A 1 88 ? -17.969 -0.751 -3.734 1.00 77.12 88 GLU A O 1
ATOM 687 N N . MET A 1 89 ? -18.069 1.381 -3.054 1.00 77.44 89 MET A N 1
ATOM 688 C CA . MET A 1 89 ? -16.621 1.479 -2.808 1.00 77.44 89 MET A CA 1
ATOM 689 C C . MET A 1 89 ? -16.151 0.417 -1.810 1.00 77.44 89 MET A C 1
ATOM 691 O O . MET A 1 89 ? -15.169 -0.278 -2.060 1.00 77.44 89 MET A O 1
ATOM 695 N N . ARG A 1 90 ? -16.879 0.213 -0.706 1.00 76.69 90 ARG A N 1
ATOM 696 C CA . ARG A 1 90 ? -16.546 -0.823 0.277 1.00 76.69 90 ARG A CA 1
ATOM 697 C C . ARG A 1 90 ? -16.550 -2.217 -0.348 1.00 76.69 90 ARG A C 1
ATOM 699 O O . ARG A 1 90 ? -15.675 -3.006 -0.010 1.00 76.69 90 ARG A O 1
ATOM 706 N N . LYS A 1 91 ? -17.469 -2.544 -1.262 1.00 78.56 91 LYS A N 1
ATOM 707 C CA . LYS A 1 91 ? -17.456 -3.844 -1.961 1.00 78.56 91 LYS A CA 1
ATOM 708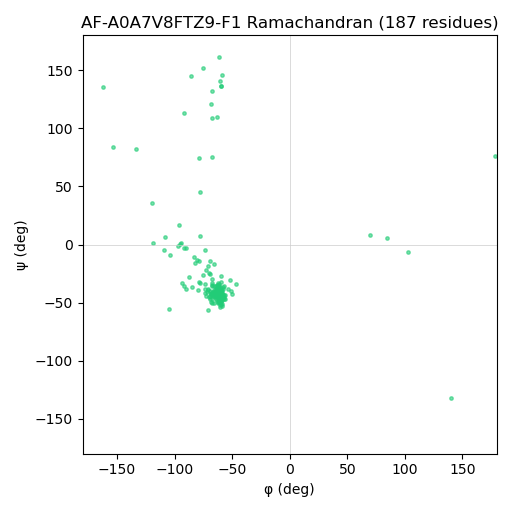 C C . LYS A 1 91 ? -16.203 -4.009 -2.817 1.00 78.56 91 LYS A C 1
ATOM 710 O O . LYS A 1 91 ? -15.566 -5.054 -2.743 1.00 78.56 91 LYS A O 1
ATOM 715 N N . TRP A 1 92 ? -15.808 -2.968 -3.550 1.00 80.31 92 TRP A N 1
ATOM 716 C CA . TRP A 1 92 ? -14.578 -2.973 -4.345 1.00 80.31 92 TRP A CA 1
ATOM 717 C C . TRP A 1 92 ? -13.329 -3.153 -3.471 1.00 80.31 92 TRP A C 1
ATOM 719 O O . TRP A 1 92 ? -12.524 -4.046 -3.728 1.00 80.31 92 TRP A O 1
ATOM 729 N N . PHE A 1 93 ? -13.213 -2.392 -2.378 1.00 76.06 93 PHE A N 1
ATOM 730 C CA . PHE A 1 93 ? -12.082 -2.486 -1.444 1.00 76.06 93 PHE A CA 1
ATOM 731 C C . PHE A 1 93 ? -12.084 -3.750 -0.570 1.00 76.06 93 PHE A C 1
ATOM 733 O O . PHE A 1 93 ? -11.037 -4.146 -0.070 1.00 76.06 93 PHE A O 1
ATOM 740 N N . SER A 1 94 ? -13.234 -4.399 -0.370 1.00 77.19 94 SER A N 1
ATOM 741 C CA . SER A 1 94 ? -13.339 -5.645 0.411 1.00 77.19 94 SER A CA 1
ATOM 742 C C . SER A 1 94 ? -13.336 -6.916 -0.442 1.00 77.19 94 SER A C 1
ATOM 744 O O . SER A 1 94 ? -13.370 -8.021 0.113 1.00 77.19 94 SER A O 1
ATOM 746 N N . GLY A 1 95 ? -13.269 -6.765 -1.769 1.00 82.75 95 GLY A N 1
ATOM 747 C CA . GLY A 1 95 ? -13.186 -7.862 -2.722 1.00 82.75 95 GLY A CA 1
ATOM 748 C C . GLY A 1 95 ? -11.931 -8.720 -2.541 1.00 82.75 95 GLY A C 1
ATOM 749 O O . GLY A 1 95 ? -10.934 -8.306 -1.949 1.00 82.75 95 GLY A O 1
ATOM 750 N N . ARG A 1 96 ? -11.970 -9.942 -3.088 1.00 80.62 96 ARG A N 1
ATOM 751 C CA . ARG A 1 96 ? -10.873 -10.922 -2.977 1.00 80.62 96 ARG A CA 1
ATOM 752 C C . ARG A 1 96 ? -9.554 -10.386 -3.541 1.00 80.62 96 ARG A C 1
ATOM 754 O O . ARG A 1 96 ? -8.511 -10.623 -2.949 1.00 80.62 96 ARG A O 1
ATOM 761 N N . VAL A 1 97 ? -9.621 -9.640 -4.643 1.00 82.25 97 VAL A N 1
ATOM 762 C CA . VAL A 1 97 ? -8.452 -9.035 -5.297 1.00 82.25 97 VAL A CA 1
ATOM 763 C C . VAL A 1 97 ? -7.844 -7.938 -4.425 1.00 82.25 97 VAL A C 1
ATOM 765 O O . VAL A 1 97 ? -6.654 -7.983 -4.150 1.00 82.25 97 VAL A O 1
ATOM 768 N N . ALA A 1 98 ? -8.649 -7.003 -3.914 1.00 81.25 98 ALA A N 1
ATOM 769 C CA . ALA A 1 98 ? -8.159 -5.941 -3.034 1.00 81.25 98 ALA A CA 1
ATOM 770 C C . ALA A 1 98 ? -7.530 -6.500 -1.749 1.00 81.25 98 ALA A C 1
ATOM 772 O O . ALA A 1 98 ? -6.479 -6.028 -1.321 1.00 81.25 98 ALA A O 1
ATOM 773 N N . ARG A 1 99 ? -8.129 -7.553 -1.177 1.00 80.12 99 ARG A N 1
ATOM 774 C CA . ARG A 1 99 ? -7.554 -8.264 -0.031 1.00 80.12 99 ARG A CA 1
ATOM 775 C C . ARG A 1 99 ? -6.233 -8.936 -0.387 1.00 80.12 99 ARG A C 1
ATOM 777 O O . ARG A 1 99 ? -5.260 -8.731 0.314 1.00 80.12 99 ARG A O 1
ATOM 784 N N . PHE A 1 100 ? -6.177 -9.651 -1.508 1.00 80.12 100 PHE A N 1
ATOM 785 C CA . PHE A 1 100 ? -4.955 -10.293 -1.987 1.00 80.12 100 PHE A CA 1
ATOM 786 C C . PHE A 1 100 ? -3.816 -9.294 -2.236 1.00 80.12 100 PHE A C 1
ATOM 788 O O . PHE A 1 100 ? -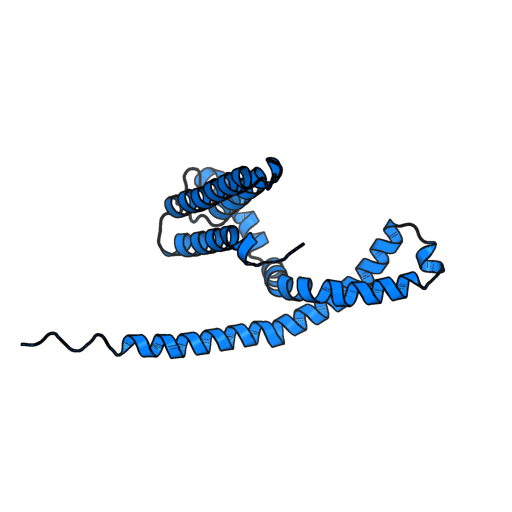2.685 -9.537 -1.816 1.00 80.12 100 PHE A O 1
ATOM 795 N N . LEU A 1 101 ? -4.108 -8.165 -2.894 1.00 81.69 101 LEU A N 1
ATOM 796 C CA . LEU A 1 101 ? -3.130 -7.098 -3.097 1.00 81.69 101 LEU A CA 1
ATOM 797 C C . LEU A 1 101 ? -2.688 -6.489 -1.767 1.00 81.69 101 LEU A C 1
ATOM 799 O O . LEU A 1 101 ? -1.503 -6.238 -1.604 1.00 81.69 101 LEU A O 1
ATOM 803 N N . GLY A 1 102 ? -3.611 -6.270 -0.825 1.00 79.25 102 GLY A N 1
ATOM 804 C CA . GLY A 1 102 ? -3.292 -5.756 0.507 1.00 79.25 102 GLY A CA 1
ATOM 805 C C . GLY A 1 102 ? -2.379 -6.699 1.288 1.00 79.25 102 GLY A C 1
ATOM 806 O O . GLY A 1 102 ? -1.322 -6.278 1.749 1.00 79.25 102 GLY A O 1
ATOM 807 N N . ASP A 1 103 ? -2.749 -7.973 1.349 1.00 80.50 103 ASP A N 1
ATOM 808 C CA . ASP A 1 103 ? -2.022 -9.031 2.048 1.00 80.50 103 ASP A CA 1
ATOM 809 C C . ASP A 1 103 ? -0.619 -9.242 1.445 1.00 80.50 103 ASP A C 1
ATOM 811 O O . ASP A 1 103 ? 0.373 -9.321 2.160 1.00 80.50 103 ASP A O 1
ATOM 815 N N . THR A 1 104 ? -0.497 -9.228 0.114 1.00 83.88 104 THR A N 1
ATOM 816 C CA . THR A 1 104 ? 0.797 -9.429 -0.567 1.00 83.88 104 THR A CA 1
ATOM 817 C C . THR A 1 104 ? 1.638 -8.144 -0.634 1.00 83.88 104 THR A C 1
ATOM 819 O O . THR A 1 104 ? 2.844 -8.210 -0.880 1.00 83.88 104 THR A O 1
ATOM 822 N N . SER A 1 105 ? 1.042 -6.965 -0.399 1.00 83.69 105 SER A N 1
ATOM 823 C CA . SER A 1 105 ? 1.695 -5.660 -0.610 1.00 83.69 105 SER A CA 1
ATOM 824 C C . SER A 1 105 ? 2.986 -5.494 0.185 1.00 83.69 105 SER A C 1
ATOM 826 O O . SER A 1 105 ? 3.941 -4.901 -0.319 1.00 83.69 105 SER A O 1
ATOM 828 N N . TYR A 1 106 ? 3.041 -6.043 1.401 1.00 82.88 106 TYR A N 1
ATOM 829 C CA . TYR A 1 106 ? 4.224 -5.969 2.249 1.00 82.88 106 TYR A CA 1
ATOM 830 C C . TYR A 1 106 ? 5.381 -6.784 1.663 1.00 82.88 106 TYR A C 1
ATOM 832 O O . TYR A 1 106 ? 6.476 -6.255 1.456 1.00 82.88 106 TYR A O 1
ATOM 840 N N . CYS A 1 107 ? 5.133 -8.044 1.298 1.00 85.31 107 CYS A N 1
ATOM 841 C CA . CYS A 1 107 ? 6.129 -8.880 0.632 1.00 85.31 107 CYS A CA 1
ATOM 842 C C . CYS A 1 107 ? 6.559 -8.294 -0.722 1.00 85.31 107 CYS A C 1
ATOM 844 O O . CYS A 1 107 ? 7.741 -8.338 -1.064 1.00 85.31 107 CYS A O 1
ATOM 846 N N . THR A 1 108 ? 5.632 -7.710 -1.486 1.00 88.81 108 THR A N 1
ATOM 847 C CA . THR A 1 108 ? 5.939 -6.993 -2.735 1.00 88.81 108 THR A CA 1
ATOM 848 C C . THR A 1 108 ? 6.848 -5.805 -2.483 1.00 88.81 108 THR A C 1
ATOM 850 O O . THR A 1 108 ? 7.860 -5.655 -3.163 1.00 88.81 108 THR A O 1
ATOM 853 N N . TYR A 1 109 ? 6.565 -5.002 -1.463 1.00 86.31 109 TYR A N 1
ATOM 854 C CA . TYR A 1 109 ? 7.413 -3.877 -1.097 1.00 86.31 109 TYR A CA 1
ATOM 855 C C . TYR A 1 109 ? 8.843 -4.303 -0.722 1.00 86.31 109 TYR A C 1
ATOM 857 O O . TYR A 1 109 ? 9.793 -3.625 -1.101 1.00 86.31 109 TYR A O 1
ATOM 865 N N . LEU A 1 110 ? 9.037 -5.440 -0.055 1.00 86.31 110 LEU A N 1
ATOM 866 C CA . LEU A 1 110 ? 10.385 -5.912 0.278 1.00 86.31 110 LEU A CA 1
ATOM 867 C C . LEU A 1 110 ? 11.141 -6.462 -0.938 1.00 86.31 110 LEU A C 1
ATOM 869 O O . LEU A 1 110 ? 12.327 -6.191 -1.114 1.00 86.31 110 LEU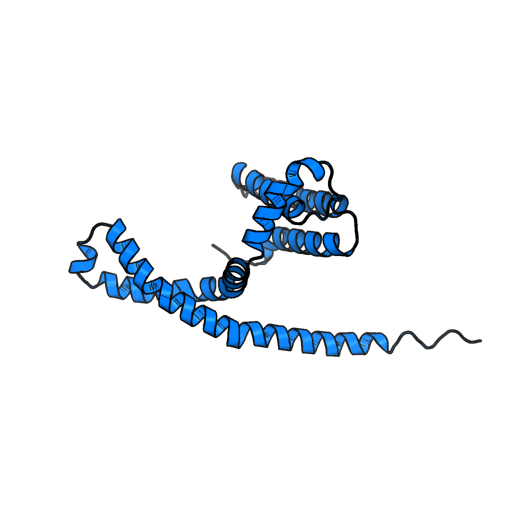 A O 1
ATOM 873 N N . VAL A 1 111 ? 10.455 -7.222 -1.790 1.00 91.88 111 VAL A N 1
ATOM 874 C CA . VAL A 1 111 ? 11.095 -7.971 -2.879 1.00 91.88 111 VAL A CA 1
ATOM 875 C C . VAL A 1 111 ? 11.247 -7.149 -4.156 1.00 91.88 111 VAL A C 1
ATOM 877 O O . VAL A 1 111 ? 12.179 -7.391 -4.921 1.00 91.88 111 VAL A O 1
ATOM 880 N N . HIS A 1 112 ? 10.372 -6.169 -4.409 1.00 90.94 112 HIS A N 1
ATOM 881 C CA . HIS A 1 112 ? 10.348 -5.493 -5.708 1.00 90.94 112 HIS A CA 1
ATOM 882 C C . HIS A 1 112 ? 11.685 -4.836 -6.063 1.00 90.94 112 HIS A C 1
ATOM 884 O O . HIS A 1 112 ? 12.147 -5.026 -7.181 1.00 90.94 112 HIS A O 1
ATOM 890 N N . LEU A 1 113 ? 12.350 -4.140 -5.131 1.00 89.94 113 LEU A N 1
ATOM 891 C CA . LEU A 1 113 ? 13.669 -3.546 -5.388 1.00 89.94 113 LEU A CA 1
ATOM 892 C C . LEU A 1 113 ? 14.758 -4.604 -5.580 1.00 89.94 113 LEU A C 1
ATOM 894 O O . LEU A 1 113 ? 15.633 -4.423 -6.424 1.00 89.94 113 LEU A O 1
ATOM 898 N N . LEU A 1 114 ? 14.681 -5.714 -4.842 1.00 92.50 114 LEU A N 1
ATOM 899 C CA . LEU A 1 114 ? 15.653 -6.802 -4.932 1.00 92.50 114 LEU A CA 1
ATOM 900 C C . LEU A 1 114 ? 15.662 -7.447 -6.324 1.00 92.50 114 LEU A C 1
ATOM 902 O O . LEU A 1 114 ? 16.721 -7.836 -6.801 1.00 92.50 114 LEU A O 1
ATOM 906 N N . ILE A 1 115 ? 14.502 -7.534 -6.981 1.00 92.56 115 ILE A N 1
ATOM 907 C CA . ILE A 1 115 ? 14.366 -8.084 -8.339 1.00 92.56 115 ILE A CA 1
ATOM 908 C C . ILE A 1 115 ? 14.527 -6.998 -9.407 1.00 92.56 115 ILE A C 1
ATOM 910 O O . ILE A 1 115 ? 15.143 -7.232 -10.445 1.00 92.56 115 ILE A O 1
ATOM 914 N N . LEU A 1 116 ? 14.014 -5.792 -9.164 1.00 93.69 116 LEU A N 1
ATOM 915 C CA . LEU A 1 116 ? 14.072 -4.694 -10.126 1.00 93.69 116 LEU A CA 1
ATOM 916 C C . LEU A 1 116 ? 15.512 -4.284 -10.435 1.00 93.69 116 LEU A C 1
ATOM 918 O O . LEU A 1 116 ? 15.840 -4.098 -11.602 1.00 93.69 116 LEU A O 1
ATOM 922 N N . LEU A 1 117 ? 16.373 -4.163 -9.421 1.00 93.06 117 LEU A N 1
ATOM 923 C CA . LEU A 1 117 ? 17.768 -3.750 -9.603 1.00 93.06 117 LEU A CA 1
ATOM 924 C C . LEU A 1 117 ? 18.566 -4.674 -10.545 1.00 93.06 117 LEU A C 1
ATOM 926 O O . LEU A 1 117 ? 19.139 -4.159 -11.508 1.00 93.06 117 LEU A O 1
ATOM 930 N N . PRO A 1 118 ? 18.607 -6.009 -10.349 1.00 93.69 118 PRO A N 1
ATOM 931 C CA . PRO A 1 118 ? 19.332 -6.894 -11.254 1.00 93.69 118 PRO A CA 1
ATOM 932 C C . PRO A 1 118 ? 18.699 -6.948 -12.646 1.00 93.69 118 PRO A C 1
ATOM 934 O O . PRO A 1 118 ? 19.428 -6.911 -13.633 1.00 93.69 118 PRO A O 1
ATOM 937 N N . VAL A 1 119 ? 17.365 -6.972 -12.756 1.00 92.75 119 VAL A N 1
ATOM 938 C CA . VAL A 1 119 ? 16.684 -6.998 -14.063 1.00 92.75 119 VAL A CA 1
ATOM 939 C C . VAL A 1 119 ? 16.975 -5.722 -14.852 1.00 92.75 119 VAL A C 1
ATOM 941 O O . VAL A 1 119 ? 17.390 -5.794 -16.008 1.00 92.75 119 VAL A O 1
ATOM 944 N N . ALA A 1 120 ? 16.842 -4.551 -14.227 1.00 91.69 120 ALA A N 1
ATOM 945 C CA . ALA A 1 120 ? 17.168 -3.276 -14.857 1.00 91.69 120 ALA A CA 1
ATOM 946 C C . ALA A 1 120 ? 18.659 -3.184 -15.221 1.00 91.69 120 ALA A C 1
ATOM 948 O O . ALA A 1 120 ? 18.995 -2.680 -16.292 1.00 91.69 120 ALA A O 1
ATOM 949 N N . GLY A 1 121 ? 19.543 -3.707 -14.366 1.00 92.31 121 GLY A N 1
ATOM 950 C CA . GLY A 1 121 ? 20.980 -3.767 -14.621 1.00 92.31 121 GLY A CA 1
ATOM 951 C C . GLY A 1 121 ? 21.345 -4.643 -15.823 1.00 92.31 121 GLY A C 1
ATOM 952 O O . GLY A 1 121 ? 22.181 -4.245 -16.629 1.00 92.31 121 GLY A O 1
ATOM 953 N N . LEU A 1 122 ? 20.700 -5.803 -15.984 1.00 93.56 122 LEU A N 1
ATOM 954 C CA . LEU A 1 122 ? 20.896 -6.681 -17.144 1.00 93.56 122 LEU A CA 1
ATOM 955 C C . LEU A 1 122 ? 20.381 -6.038 -18.434 1.00 93.56 122 LEU A C 1
ATOM 957 O O . LEU A 1 122 ? 21.072 -6.055 -19.450 1.00 93.56 122 LEU A O 1
ATOM 961 N N . LEU A 1 123 ? 19.200 -5.423 -18.384 1.00 91.00 123 LEU A N 1
ATOM 962 C CA . LEU A 1 123 ? 18.617 -4.706 -19.517 1.00 91.00 123 LEU A CA 1
ATOM 963 C C . LEU A 1 123 ? 19.477 -3.511 -19.945 1.00 91.00 123 LEU A C 1
ATOM 965 O O . LEU A 1 123 ? 19.656 -3.277 -21.136 1.00 91.00 123 LEU A O 1
ATOM 969 N N . ALA A 1 124 ? 20.063 -2.780 -18.995 1.00 91.38 124 ALA A N 1
ATOM 970 C CA . ALA A 1 124 ? 20.923 -1.633 -19.281 1.00 91.38 124 ALA A CA 1
ATOM 971 C C . ALA A 1 124 ? 22.238 -1.996 -19.996 1.00 91.38 124 ALA A C 1
ATOM 973 O O . ALA A 1 124 ? 22.865 -1.112 -20.570 1.00 91.38 124 ALA A O 1
ATOM 974 N N . ARG A 1 125 ? 22.651 -3.270 -19.987 1.00 92.56 125 ARG A N 1
ATOM 975 C CA . ARG A 1 125 ? 23.827 -3.752 -20.734 1.00 92.56 125 ARG A CA 1
ATOM 976 C C . ARG A 1 125 ? 23.530 -4.058 -22.203 1.00 92.56 125 ARG A C 1
ATOM 978 O O . ARG A 1 125 ? 24.459 -4.298 -22.963 1.00 92.56 125 ARG A O 1
ATOM 985 N N . GLN A 1 126 ? 22.259 -4.083 -22.599 1.00 92.12 126 GLN A N 1
ATOM 986 C CA . GLN A 1 126 ? 21.843 -4.378 -23.967 1.00 92.12 126 GLN A CA 1
ATOM 987 C C . GLN A 1 126 ? 21.724 -3.072 -24.759 1.00 92.12 126 GLN A C 1
ATOM 989 O O . GLN A 1 126 ? 20.821 -2.273 -24.505 1.00 92.12 126 GLN A O 1
ATOM 994 N N . GLU A 1 127 ? 22.588 -2.860 -25.754 1.00 87.81 127 GLU A N 1
ATOM 995 C CA . GLU A 1 127 ? 22.565 -1.634 -26.571 1.00 87.81 127 GLU A CA 1
ATOM 996 C C . GLU A 1 127 ? 21.225 -1.444 -27.295 1.00 87.81 127 GLU A C 1
ATOM 998 O O . GLU A 1 127 ? 20.668 -0.346 -27.302 1.00 87.81 127 GLU A O 1
ATOM 1003 N N . ALA A 1 128 ? 20.637 -2.540 -27.788 1.00 88.56 128 ALA A N 1
ATOM 1004 C CA . ALA A 1 128 ? 19.314 -2.541 -28.409 1.00 88.56 128 ALA A CA 1
ATOM 1005 C C . ALA A 1 128 ? 18.206 -2.057 -27.458 1.00 88.56 128 ALA A C 1
ATOM 1007 O O . ALA A 1 128 ? 17.243 -1.441 -27.900 1.00 88.56 128 ALA A O 1
ATOM 1008 N N . TYR A 1 129 ? 18.336 -2.308 -26.152 1.00 88.69 129 TYR A N 1
ATOM 1009 C CA . TYR A 1 129 ? 17.375 -1.839 -25.156 1.00 88.69 129 TYR A CA 1
ATOM 1010 C C . TYR A 1 129 ? 17.599 -0.369 -24.794 1.00 88.69 129 TYR A C 1
ATOM 1012 O O . TYR A 1 129 ? 16.640 0.377 -24.612 1.00 88.69 129 TYR A O 1
ATOM 1020 N N . VAL A 1 130 ? 18.856 0.067 -24.687 1.00 90.25 130 VAL A N 1
ATOM 1021 C CA . VAL A 1 130 ? 19.196 1.457 -24.351 1.00 90.25 130 VAL A CA 1
ATOM 1022 C C . VAL A 1 130 ? 18.801 2.417 -25.475 1.00 90.25 130 VAL A C 1
ATOM 1024 O O . VAL A 1 130 ? 18.362 3.527 -25.178 1.00 90.25 130 VAL A O 1
ATOM 1027 N N . ALA A 1 131 ? 18.877 1.963 -26.729 1.00 91.69 131 ALA A N 1
ATOM 1028 C CA . ALA A 1 131 ? 18.459 2.709 -27.914 1.00 91.69 131 ALA A CA 1
ATOM 1029 C C . ALA A 1 131 ? 16.933 2.914 -28.027 1.00 91.69 131 ALA A C 1
ATOM 1031 O O . ALA A 1 131 ? 16.483 3.738 -28.823 1.00 91.69 131 ALA A O 1
ATOM 1032 N N . LEU A 1 132 ? 16.119 2.192 -27.245 1.00 91.88 132 LEU A N 1
ATOM 1033 C CA . LEU A 1 132 ? 14.664 2.347 -27.267 1.00 91.88 132 LEU A CA 1
ATOM 1034 C C . LEU A 1 132 ? 14.202 3.626 -26.540 1.00 91.88 132 LEU A C 1
ATOM 1036 O O . LEU A 1 132 ? 14.817 4.048 -25.555 1.00 91.88 132 LEU A O 1
ATOM 1040 N N . PRO A 1 133 ? 13.050 4.200 -26.935 1.00 92.69 133 PRO A N 1
ATOM 1041 C CA . PRO A 1 133 ? 12.433 5.317 -26.225 1.00 92.69 133 PRO A CA 1
ATOM 1042 C C . PRO A 1 133 ? 12.114 4.983 -24.759 1.00 92.69 133 PRO A C 1
ATOM 1044 O O . PRO A 1 133 ? 11.691 3.869 -24.435 1.00 92.69 133 PRO A O 1
ATOM 1047 N N . SER A 1 134 ? 12.229 5.973 -23.868 1.00 91.50 134 SER A N 1
ATOM 1048 C CA . SER A 1 134 ? 12.012 5.815 -22.418 1.00 91.50 134 SER A CA 1
ATOM 1049 C C . SER A 1 134 ? 10.696 5.119 -22.025 1.00 91.50 134 SER A C 1
ATOM 1051 O O . SER A 1 134 ? 10.745 4.247 -21.154 1.00 91.50 134 SER A O 1
ATOM 1053 N N . PRO A 1 135 ? 9.532 5.414 -22.648 1.00 93.75 135 PRO A N 1
ATOM 1054 C CA . PRO A 1 135 ? 8.282 4.726 -22.316 1.00 93.75 135 PRO A CA 1
ATOM 1055 C C . PRO A 1 135 ? 8.331 3.228 -22.635 1.00 93.75 135 PRO A C 1
ATOM 1057 O O . PRO A 1 135 ? 7.839 2.411 -21.863 1.00 93.75 135 PRO A O 1
ATOM 1060 N N . VAL A 1 136 ? 8.975 2.857 -23.744 1.00 92.62 136 VAL A N 1
ATOM 1061 C CA . VAL A 1 136 ? 9.099 1.461 -24.185 1.00 92.62 136 VAL A CA 1
ATOM 1062 C C . VAL A 1 136 ? 10.014 0.691 -23.238 1.00 92.62 136 VAL A C 1
ATOM 1064 O O . VAL A 1 136 ? 9.664 -0.396 -22.786 1.00 92.62 136 VAL A O 1
ATOM 1067 N N . ARG A 1 137 ? 11.145 1.292 -22.853 1.00 91.56 137 ARG A N 1
ATOM 1068 C CA . ARG A 1 137 ? 12.061 0.729 -21.851 1.00 91.56 137 ARG A CA 1
ATOM 1069 C C . ARG A 1 137 ? 11.351 0.470 -20.525 1.00 91.56 137 ARG A C 1
ATOM 1071 O O . ARG A 1 137 ? 11.455 -0.620 -19.968 1.00 91.56 137 ARG A O 1
ATOM 1078 N N . PHE A 1 138 ? 10.581 1.449 -20.051 1.00 92.31 138 PHE A N 1
ATOM 1079 C CA . PHE A 1 138 ? 9.797 1.308 -18.827 1.00 92.31 138 PHE A CA 1
ATOM 1080 C C . PHE A 1 138 ? 8.802 0.148 -18.913 1.00 92.31 138 PHE A C 1
ATOM 1082 O O . PHE A 1 138 ? 8.768 -0.675 -18.004 1.00 92.31 138 PHE A O 1
ATOM 1089 N N . VAL A 1 139 ? 8.037 0.043 -20.005 1.00 95.31 139 VAL A N 1
ATOM 1090 C CA . VAL A 1 139 ? 7.053 -1.036 -20.187 1.00 95.31 139 VAL A CA 1
ATOM 1091 C C . VAL A 1 139 ? 7.726 -2.405 -20.229 1.00 95.31 139 VAL A C 1
ATOM 1093 O O . VAL A 1 139 ? 7.266 -3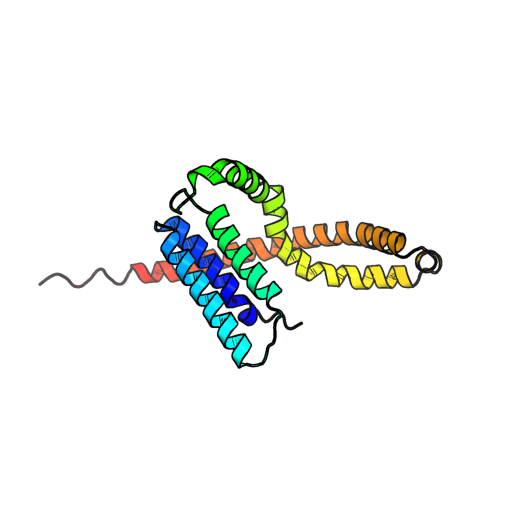.319 -19.553 1.00 95.31 139 VAL A O 1
ATOM 1096 N N . ILE A 1 140 ? 8.835 -2.550 -20.956 1.00 93.31 140 ILE A N 1
ATOM 1097 C CA . ILE A 1 140 ? 9.586 -3.812 -21.017 1.00 93.31 140 ILE A CA 1
ATOM 1098 C C . ILE A 1 140 ? 10.088 -4.202 -19.622 1.00 93.31 140 ILE A C 1
ATOM 1100 O O . ILE A 1 140 ? 9.873 -5.328 -19.179 1.00 93.31 140 ILE A O 1
ATOM 1104 N N . CYS A 1 141 ? 10.719 -3.267 -18.906 1.00 92.88 141 CYS A N 1
ATOM 1105 C CA . CYS A 1 141 ? 11.202 -3.511 -17.549 1.00 92.88 141 CYS A CA 1
ATOM 1106 C C . CYS A 1 141 ? 10.049 -3.884 -16.608 1.00 92.88 141 CYS A C 1
ATOM 1108 O O . CYS A 1 141 ? 10.143 -4.857 -15.864 1.00 92.88 141 CYS A O 1
ATOM 1110 N N . LEU A 1 142 ? 8.927 -3.166 -16.689 1.00 92.75 142 LEU A N 1
ATOM 1111 C CA . LEU A 1 142 ? 7.735 -3.436 -15.898 1.00 92.75 142 LEU A CA 1
ATOM 1112 C C . LEU A 1 142 ? 7.207 -4.848 -16.164 1.00 92.75 142 LEU A C 1
ATOM 1114 O O . LEU A 1 142 ? 7.034 -5.603 -15.216 1.00 92.75 142 LEU A O 1
ATOM 1118 N N . VAL A 1 143 ? 7.018 -5.235 -17.426 1.00 94.44 143 VAL A N 1
ATOM 1119 C CA . VAL A 1 143 ? 6.518 -6.567 -17.807 1.00 94.44 143 VAL A CA 1
ATOM 1120 C C . VAL A 1 143 ? 7.461 -7.686 -17.364 1.00 94.44 143 VAL A C 1
ATOM 1122 O O . VAL A 1 143 ? 6.988 -8.755 -16.991 1.00 94.44 143 VAL A O 1
ATOM 1125 N N . LEU A 1 144 ? 8.775 -7.454 -17.349 1.00 93.38 144 LEU A N 1
ATOM 1126 C CA . LEU A 1 144 ? 9.745 -8.448 -16.882 1.00 93.38 144 LEU A CA 1
ATOM 1127 C C . LEU A 1 144 ? 9.822 -8.547 -15.356 1.00 93.38 144 LEU A C 1
ATOM 1129 O O . LEU A 1 144 ? 10.059 -9.630 -14.829 1.00 93.38 144 LEU A O 1
ATOM 1133 N N . VAL A 1 145 ? 9.626 -7.440 -14.637 1.00 93.75 145 VAL A N 1
ATOM 1134 C CA . VAL A 1 145 ? 9.739 -7.390 -13.171 1.00 93.75 145 VA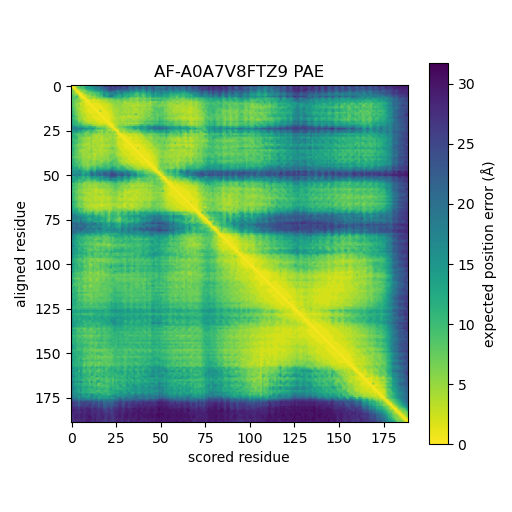L A CA 1
ATOM 1135 C C . VAL A 1 145 ? 8.439 -7.810 -12.480 1.00 93.75 145 VAL A C 1
ATOM 1137 O O . VAL A 1 145 ? 8.490 -8.472 -11.444 1.00 93.75 145 VAL A O 1
ATOM 1140 N N . LEU A 1 146 ? 7.270 -7.465 -13.028 1.00 91.88 146 LEU A N 1
ATOM 1141 C CA . LEU A 1 146 ? 5.971 -7.695 -12.376 1.00 91.88 146 LEU A CA 1
ATOM 1142 C C . LEU A 1 146 ? 5.714 -9.182 -12.058 1.00 91.88 146 LEU A C 1
ATOM 1144 O O . LEU A 1 146 ? 5.417 -9.483 -10.898 1.00 91.88 146 LEU A O 1
ATOM 1148 N N . PRO A 1 147 ? 5.865 -10.126 -13.011 1.00 93.12 147 PRO A N 1
ATOM 1149 C CA . PRO A 1 147 ? 5.611 -11.541 -12.755 1.00 93.12 147 PRO A CA 1
ATOM 1150 C C . PRO A 1 147 ? 6.503 -12.155 -11.661 1.00 93.12 147 PRO A C 1
ATOM 1152 O O . PRO A 1 147 ? 5.946 -12.724 -10.720 1.00 93.12 147 PRO A O 1
ATOM 1155 N N . PRO A 1 148 ? 7.850 -12.038 -11.702 1.00 92.69 148 PRO A N 1
ATOM 1156 C CA . PRO A 1 148 ? 8.698 -12.638 -10.677 1.00 92.69 148 PRO A CA 1
ATOM 1157 C C . PRO A 1 148 ? 8.521 -11.968 -9.314 1.00 92.69 148 PRO A C 1
ATOM 1159 O O . PRO A 1 148 ? 8.532 -12.665 -8.303 1.00 92.69 148 PRO A O 1
ATOM 1162 N N . VAL A 1 149 ? 8.286 -10.651 -9.263 1.00 93.44 149 VAL A N 1
ATOM 1163 C CA . VAL A 1 149 ? 7.996 -9.962 -7.998 1.00 93.44 149 VAL A CA 1
ATOM 1164 C C . VAL A 1 149 ? 6.740 -10.527 -7.358 1.00 93.44 149 VAL A C 1
ATOM 1166 O O . VAL A 1 149 ? 6.802 -10.977 -6.220 1.00 93.44 149 VAL A O 1
ATOM 1169 N N . TYR A 1 150 ? 5.618 -10.580 -8.076 1.00 89.44 150 TYR A N 1
ATOM 1170 C CA . TYR A 1 150 ? 4.384 -11.106 -7.493 1.00 89.44 150 TYR A CA 1
ATOM 1171 C C . TYR A 1 150 ? 4.470 -12.599 -7.169 1.00 89.44 150 TYR A C 1
ATOM 1173 O O . TYR A 1 150 ? 3.941 -13.013 -6.139 1.00 89.44 150 TYR A O 1
ATOM 1181 N N . ALA A 1 151 ? 5.165 -13.400 -7.982 1.00 90.00 151 ALA A N 1
ATOM 1182 C CA . ALA A 1 151 ? 5.363 -14.821 -7.708 1.00 90.00 151 ALA A CA 1
ATOM 1183 C C . ALA A 1 151 ? 6.147 -15.050 -6.405 1.00 90.00 151 ALA A C 1
ATOM 1185 O O . ALA A 1 151 ? 5.707 -15.806 -5.536 1.00 90.00 151 ALA A O 1
ATOM 1186 N N . VAL A 1 152 ? 7.278 -14.359 -6.235 1.00 90.62 152 VAL A N 1
ATOM 1187 C CA . VAL A 1 152 ? 8.117 -14.473 -5.033 1.00 90.62 152 VAL A CA 1
ATOM 1188 C C . VAL A 1 152 ? 7.410 -13.879 -3.815 1.00 90.62 152 VAL A C 1
ATOM 1190 O O . VAL A 1 152 ? 7.423 -14.481 -2.742 1.00 90.62 152 VAL A O 1
ATOM 1193 N N . SER A 1 153 ? 6.745 -12.732 -3.964 1.00 89.25 153 SER A N 1
ATOM 1194 C CA . SER A 1 153 ? 5.990 -12.114 -2.873 1.00 89.25 153 SER A CA 1
ATOM 1195 C C . SER A 1 153 ? 4.828 -12.978 -2.408 1.00 89.25 153 SER A C 1
ATOM 1197 O O . SER A 1 153 ? 4.618 -13.101 -1.206 1.00 89.25 153 SER A O 1
ATOM 1199 N N . TRP A 1 154 ? 4.105 -13.618 -3.329 1.00 88.12 154 TRP A N 1
ATOM 1200 C CA . TRP A 1 154 ? 3.033 -14.541 -2.974 1.00 88.12 154 TRP A CA 1
ATOM 1201 C C . TRP A 1 154 ? 3.558 -15.772 -2.231 1.00 88.12 154 TRP A C 1
ATOM 1203 O O . TRP A 1 154 ? 2.964 -16.203 -1.239 1.00 88.12 154 TRP A O 1
ATOM 1213 N N . LEU A 1 155 ? 4.697 -16.314 -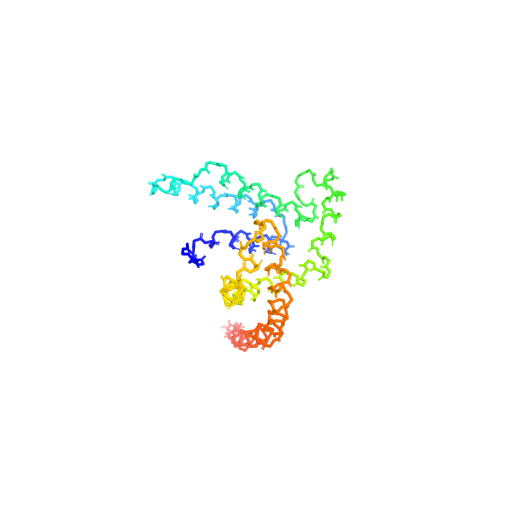2.674 1.00 88.31 155 LEU A N 1
ATOM 1214 C CA . LEU A 1 155 ? 5.344 -17.434 -2.001 1.00 88.31 155 LEU A CA 1
ATOM 1215 C C . LEU A 1 155 ? 5.748 -17.058 -0.569 1.00 88.31 155 LEU A C 1
ATOM 1217 O O . LEU A 1 155 ? 5.399 -17.780 0.360 1.00 88.31 155 LEU A O 1
ATOM 1221 N N . LEU A 1 156 ? 6.415 -15.915 -0.383 1.00 85.88 156 LEU A N 1
ATOM 1222 C CA . LEU A 1 156 ? 6.825 -15.417 0.935 1.00 85.88 156 LEU A CA 1
ATOM 1223 C C . LEU A 1 156 ? 5.638 -15.110 1.848 1.00 85.88 156 LEU A C 1
ATOM 1225 O O . LEU A 1 156 ? 5.674 -15.445 3.032 1.00 85.88 156 LEU A O 1
ATOM 1229 N N . PHE A 1 157 ? 4.572 -14.523 1.308 1.00 85.12 157 PHE A N 1
ATOM 1230 C CA . PHE A 1 157 ? 3.352 -14.264 2.066 1.00 85.12 157 PHE A CA 1
ATOM 1231 C C . PHE A 1 157 ? 2.760 -15.571 2.622 1.00 85.12 157 PHE A C 1
ATOM 1233 O O . PHE A 1 157 ? 2.391 -15.678 3.799 1.00 85.12 157 PHE A O 1
ATOM 1240 N N . ARG A 1 158 ? 2.722 -16.616 1.787 1.00 84.25 158 ARG A N 1
ATOM 1241 C CA . ARG A 1 158 ? 2.190 -17.922 2.179 1.00 84.25 158 ARG A CA 1
ATOM 1242 C C . ARG A 1 158 ? 3.098 -18.661 3.164 1.00 84.25 158 ARG A C 1
ATOM 1244 O O . ARG A 1 158 ? 2.571 -19.321 4.053 1.00 84.25 158 ARG A O 1
ATOM 1251 N N . THR A 1 159 ? 4.421 -18.585 3.018 1.00 83.19 159 THR A N 1
ATOM 1252 C CA . THR A 1 159 ? 5.373 -19.393 3.807 1.00 83.19 159 THR A CA 1
ATOM 1253 C C . THR A 1 159 ? 5.898 -18.708 5.062 1.00 83.19 159 THR A C 1
ATOM 1255 O O . THR A 1 159 ? 6.137 -19.381 6.058 1.00 83.19 159 THR A O 1
ATOM 1258 N N . VAL A 1 160 ? 6.071 -17.389 5.050 1.00 82.88 160 VAL A N 1
ATOM 1259 C CA . VAL A 1 160 ? 6.669 -16.654 6.172 1.00 82.88 160 VAL A CA 1
ATOM 1260 C C . VAL A 1 160 ? 5.598 -15.900 6.938 1.00 82.88 160 VAL A C 1
ATOM 1262 O O . VAL A 1 160 ? 5.444 -16.098 8.141 1.00 82.88 160 VAL A O 1
ATOM 1265 N N . GLU A 1 161 ? 4.825 -15.062 6.251 1.00 76.44 161 GLU A N 1
ATOM 1266 C CA . GLU A 1 161 ? 3.897 -14.148 6.920 1.00 76.44 161 GLU A CA 1
ATOM 1267 C C . GLU A 1 161 ? 2.727 -14.898 7.562 1.00 76.44 161 GLU A C 1
ATOM 1269 O O . GLU A 1 161 ? 2.444 -14.726 8.749 1.00 76.44 161 GLU A O 1
ATOM 1274 N N . THR A 1 162 ? 2.111 -15.818 6.816 1.00 77.38 162 THR A N 1
ATOM 1275 C CA . THR A 1 162 ? 1.000 -16.628 7.333 1.00 77.38 162 THR A CA 1
ATOM 1276 C C . THR A 1 162 ? 1.443 -17.464 8.541 1.00 77.38 162 THR A C 1
ATOM 1278 O O . THR A 1 162 ? 0.789 -17.449 9.587 1.00 77.38 162 THR A O 1
ATOM 1281 N N . TYR A 1 163 ? 2.592 -18.138 8.448 1.00 79.56 163 TYR A N 1
ATOM 1282 C CA . TYR A 1 163 ? 3.128 -18.950 9.544 1.00 79.56 163 TYR A CA 1
ATOM 1283 C C . TYR A 1 163 ? 3.527 -18.097 10.755 1.00 79.56 163 TYR A C 1
ATOM 1285 O O . TYR A 1 163 ? 3.209 -18.464 11.887 1.00 79.56 163 TYR A O 1
ATOM 1293 N N . GLY A 1 164 ? 4.142 -16.932 10.532 1.00 78.69 164 GLY A N 1
ATOM 1294 C CA . GLY A 1 164 ? 4.501 -15.986 11.587 1.00 78.69 164 GLY A CA 1
ATOM 1295 C C . GLY A 1 164 ? 3.283 -15.473 12.360 1.00 78.69 164 GLY A C 1
ATOM 1296 O O . GLY A 1 164 ? 3.298 -15.449 13.591 1.00 78.69 164 GLY A O 1
ATOM 1297 N N . ILE A 1 165 ? 2.189 -15.142 11.665 1.00 80.06 165 ILE A N 1
ATOM 1298 C CA . ILE A 1 165 ? 0.932 -14.715 12.300 1.00 80.06 165 ILE A CA 1
ATOM 1299 C C . ILE A 1 165 ? 0.331 -15.848 13.140 1.00 80.06 165 ILE A C 1
ATOM 1301 O O . ILE A 1 165 ? -0.110 -15.616 14.271 1.00 80.06 165 ILE A O 1
ATOM 1305 N N . HIS A 1 166 ? 0.308 -17.075 12.612 1.00 83.81 166 HIS A N 1
ATOM 1306 C CA . HIS A 1 166 ? -0.192 -18.237 13.348 1.00 83.81 166 HIS A CA 1
ATOM 1307 C C . HIS A 1 166 ? 0.639 -18.523 14.602 1.00 83.81 166 HIS A C 1
ATOM 1309 O O . HIS A 1 166 ? 0.067 -18.736 15.674 1.00 83.81 166 HIS A O 1
ATOM 1315 N N . PHE A 1 167 ? 1.967 -18.455 14.493 1.00 84.06 167 PHE A N 1
ATOM 1316 C CA . PHE A 1 167 ? 2.875 -18.611 15.623 1.00 84.06 167 PHE A CA 1
ATOM 1317 C C . PHE A 1 167 ? 2.645 -17.529 16.687 1.00 84.06 167 PHE A C 1
ATOM 1319 O O . PHE A 1 167 ? 2.422 -17.850 17.855 1.00 84.06 167 PHE A O 1
ATOM 1326 N N . GLY A 1 168 ? 2.592 -16.254 16.285 1.00 80.88 168 GLY A N 1
ATOM 1327 C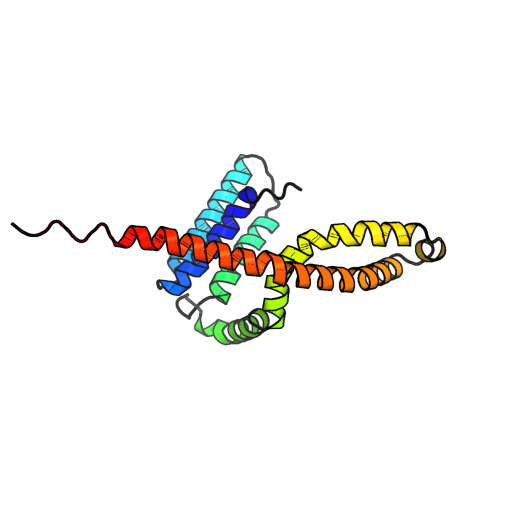 CA . GLY A 1 168 ? 2.346 -15.136 17.199 1.00 80.88 168 GLY A CA 1
ATOM 1328 C C . GLY A 1 168 ? 1.011 -15.258 17.940 1.00 80.88 168 GLY A C 1
ATOM 1329 O O . GLY A 1 168 ? 0.950 -15.068 19.155 1.00 80.88 168 GLY A O 1
ATOM 1330 N N . ARG A 1 169 ? -0.059 -15.664 17.242 1.00 84.38 169 ARG A N 1
ATOM 1331 C CA . ARG A 1 169 ? -1.364 -15.942 17.868 1.00 84.38 169 ARG A CA 1
ATOM 1332 C C . ARG A 1 169 ? -1.298 -17.091 18.874 1.00 84.38 169 ARG A C 1
ATOM 1334 O O . ARG A 1 169 ? -1.942 -17.006 19.918 1.00 84.38 169 ARG A O 1
ATOM 1341 N N . GLY A 1 170 ? -0.526 -18.137 18.579 1.00 85.06 170 GLY A N 1
ATOM 1342 C CA . GLY A 1 170 ? -0.288 -19.251 19.497 1.00 85.06 170 GLY A CA 1
ATOM 1343 C C . GLY A 1 170 ? 0.375 -18.792 20.794 1.00 85.06 170 GLY A C 1
ATOM 1344 O O . GLY A 1 170 ? -0.144 -19.061 21.874 1.00 85.06 170 GLY A O 1
ATOM 1345 N N . VAL A 1 171 ? 1.456 -18.016 20.691 1.00 88.38 171 VAL A N 1
ATOM 1346 C CA . VAL A 1 171 ? 2.187 -17.482 21.852 1.00 88.38 171 VAL A CA 1
ATOM 1347 C C . VAL A 1 171 ? 1.295 -16.581 22.710 1.00 88.38 171 VAL A C 1
ATOM 1349 O O . VAL A 1 171 ? 1.227 -16.762 23.925 1.00 88.38 171 VAL A O 1
ATOM 1352 N N . VAL A 1 172 ? 0.550 -15.654 22.095 1.00 85.81 172 VAL A N 1
ATOM 1353 C CA . VAL A 1 172 ? -0.370 -14.768 22.829 1.00 85.81 172 VAL A CA 1
ATOM 1354 C C . VAL A 1 172 ? -1.463 -15.567 23.535 1.00 85.81 172 VAL A C 1
ATOM 1356 O O . VAL A 1 172 ? -1.796 -15.257 24.678 1.00 85.81 172 VAL A O 1
ATOM 1359 N N . LYS A 1 173 ? -2.011 -16.616 22.908 1.00 86.00 173 LYS A N 1
ATOM 1360 C CA . LYS A 1 173 ? -3.020 -17.483 23.535 1.00 86.00 173 LYS A CA 1
ATOM 1361 C C . LYS A 1 173 ? -2.456 -18.221 24.752 1.00 86.00 173 LYS A C 1
ATOM 1363 O O . LYS A 1 173 ? -3.127 -18.285 25.777 1.00 86.00 173 LYS A O 1
ATOM 1368 N N . THR A 1 174 ? -1.226 -18.721 24.665 1.00 85.44 174 THR A N 1
ATOM 1369 C CA . THR A 1 174 ? -0.545 -19.381 25.788 1.00 85.44 174 THR A CA 1
ATOM 1370 C C . THR A 1 174 ? -0.284 -18.405 26.937 1.00 85.44 174 THR A C 1
ATOM 1372 O O . THR A 1 174 ? -0.579 -18.723 28.083 1.00 85.44 174 THR A O 1
ATOM 1375 N N . LEU A 1 175 ? 0.186 -17.187 26.646 1.00 81.06 175 LEU A N 1
ATOM 1376 C CA . LEU A 1 175 ? 0.462 -16.168 27.667 1.00 81.06 175 LEU A CA 1
ATOM 1377 C C . LEU A 1 175 ? -0.813 -15.592 28.307 1.00 81.06 175 LEU A C 1
ATOM 1379 O O . LEU A 1 175 ? -0.860 -15.371 29.515 1.00 81.06 175 LEU A O 1
ATOM 1383 N N . SER A 1 176 ? -1.866 -15.368 27.518 1.00 76.50 176 SER A N 1
ATOM 1384 C CA . SER A 1 176 ? -3.153 -14.855 28.018 1.00 76.50 176 SER A CA 1
ATOM 1385 C C . SER A 1 176 ? -3.978 -15.914 28.759 1.00 76.50 176 SER A C 1
ATOM 1387 O O . SER A 1 176 ? -4.742 -15.564 29.659 1.00 76.50 176 SER A O 1
ATOM 1389 N N . GLY A 1 177 ? -3.784 -17.204 28.454 1.00 58.62 177 GLY A N 1
ATOM 1390 C CA . GLY A 1 177 ? -4.367 -18.321 29.204 1.00 58.62 177 GLY A CA 1
ATOM 1391 C C . GLY A 1 177 ? -3.914 -18.366 30.667 1.00 58.62 177 GLY A C 1
ATOM 1392 O O . GLY A 1 177 ? -4.719 -18.660 31.548 1.00 58.62 177 GLY A O 1
ATOM 1393 N N . THR A 1 178 ? -2.671 -17.970 30.950 1.00 55.34 178 THR A N 1
ATOM 1394 C CA . THR A 1 178 ? -2.115 -17.925 32.313 1.00 55.34 178 THR A CA 1
ATOM 1395 C C . THR A 1 178 ? -2.738 -16.821 33.179 1.00 55.34 178 THR A C 1
ATOM 1397 O O . THR A 1 178 ? -2.796 -16.948 34.400 1.00 55.34 178 THR A O 1
ATOM 1400 N N . SER A 1 179 ? -3.279 -15.754 32.581 1.00 52.25 179 SER A N 1
ATOM 1401 C CA . SER A 1 179 ? -3.813 -14.604 33.332 1.00 52.25 179 SER A CA 1
ATOM 1402 C C . SER A 1 179 ? -5.230 -14.828 33.896 1.00 52.25 179 SER A C 1
ATOM 1404 O O . SER A 1 179 ? -5.667 -14.102 34.786 1.00 52.25 179 SER A O 1
ATOM 1406 N N . ARG A 1 180 ? -5.952 -15.871 33.455 1.00 50.59 180 ARG A N 1
ATOM 1407 C CA . ARG A 1 180 ? -7.313 -16.178 33.942 1.00 50.59 180 ARG A CA 1
ATOM 1408 C C . ARG A 1 180 ? -7.385 -17.109 35.159 1.00 50.59 180 ARG A C 1
ATOM 1410 O O . ARG A 1 180 ? -8.478 -17.313 35.673 1.00 50.59 180 ARG A O 1
ATOM 1417 N N . SER A 1 181 ? -6.260 -17.622 35.664 1.00 48.75 181 SER A N 1
ATOM 1418 C CA . SER A 1 181 ? -6.248 -18.566 36.799 1.00 48.75 181 SER A CA 1
ATOM 1419 C C . SER A 1 181 ? -6.024 -17.921 38.183 1.00 48.75 181 SER A C 1
ATOM 1421 O O . SER A 1 181 ? -5.984 -18.639 39.179 1.00 48.75 181 SER A O 1
ATOM 1423 N N . GLY A 1 182 ? -5.867 -16.594 38.282 1.00 46.66 182 GLY A N 1
ATOM 1424 C CA . GLY A 1 182 ? -5.413 -15.932 39.520 1.00 46.66 182 GLY A CA 1
ATOM 1425 C C . GLY A 1 182 ? -6.433 -15.093 40.303 1.00 46.66 182 GLY A C 1
ATOM 1426 O O . GLY A 1 182 ? -6.086 -14.594 41.367 1.00 46.66 182 GLY A O 1
ATOM 1427 N N . SER A 1 183 ? -7.670 -14.899 39.826 1.00 48.09 183 SER A N 1
ATOM 1428 C CA . SER A 1 183 ? -8.621 -13.941 40.439 1.00 48.09 183 SER A CA 1
ATOM 1429 C C . SER A 1 183 ? -9.915 -14.585 40.960 1.00 48.09 183 SER A C 1
ATOM 1431 O O . SER A 1 183 ? -10.993 -14.011 40.862 1.00 48.09 183 SER A O 1
ATOM 1433 N N . GLY A 1 184 ? -9.814 -15.809 41.493 1.00 47.53 184 GLY A N 1
ATOM 1434 C CA . GLY A 1 184 ? -10.960 -16.587 41.991 1.00 47.53 184 GLY A CA 1
ATOM 1435 C C . GLY A 1 184 ? -10.939 -16.954 43.479 1.00 47.53 184 GLY A C 1
ATOM 1436 O O . GLY A 1 184 ? -11.859 -17.622 43.932 1.00 47.53 184 GLY A O 1
ATOM 1437 N N . ALA A 1 185 ? -9.931 -16.551 44.256 1.00 46.53 185 ALA A N 1
ATOM 1438 C CA . ALA A 1 185 ? -9.803 -16.981 45.651 1.00 46.53 185 ALA A CA 1
ATOM 1439 C C . ALA A 1 185 ? -9.484 -15.806 46.584 1.00 46.53 185 ALA A C 1
ATOM 1441 O O . ALA A 1 185 ? -8.322 -15.568 46.897 1.00 46.53 185 ALA A O 1
ATOM 1442 N N . ARG A 1 186 ? -10.522 -15.061 46.994 1.00 47.03 186 ARG A N 1
ATOM 1443 C CA . ARG A 1 186 ? -10.645 -14.353 48.292 1.00 47.03 186 ARG A CA 1
ATOM 1444 C C . ARG A 1 186 ? -11.972 -13.585 48.346 1.00 47.03 186 ARG A C 1
ATOM 1446 O O . ARG A 1 186 ? -12.023 -12.370 48.192 1.00 47.03 186 ARG A O 1
ATOM 1453 N N . ARG A 1 187 ? -13.061 -14.324 48.555 1.00 47.47 187 ARG A N 1
ATOM 1454 C CA . ARG A 1 187 ? -14.291 -13.836 49.199 1.00 47.47 187 ARG A CA 1
ATOM 1455 C C . ARG A 1 187 ? -14.998 -15.029 49.837 1.00 47.47 187 ARG A C 1
ATOM 1457 O O . ARG A 1 187 ? -15.865 -15.644 49.232 1.00 47.47 187 ARG A O 1
ATOM 1464 N N . ALA A 1 188 ? -14.565 -15.368 51.040 1.00 43.22 188 ALA A N 1
ATOM 1465 C CA . ALA A 1 188 ? -15.357 -16.062 52.042 1.00 43.22 188 ALA A CA 1
ATOM 1466 C C . ALA A 1 188 ? -14.652 -15.854 53.385 1.00 43.22 188 ALA A C 1
ATOM 1468 O O . ALA A 1 188 ? -13.430 -15.989 53.435 1.00 43.22 188 ALA A O 1
ATOM 1469 N N . THR A 1 189 ? -15.475 -15.541 54.387 1.00 47.97 189 THR A N 1
ATOM 1470 C CA . THR A 1 189 ? -15.207 -15.206 55.798 1.00 47.97 189 THR A CA 1
ATOM 1471 C C . THR A 1 189 ? -14.679 -13.807 56.059 1.00 47.97 189 THR A C 1
ATOM 1473 O O . THR A 1 189 ? -13.475 -13.569 55.824 1.00 47.97 189 THR A O 1
#

Radius of gyration: 23.38 Å; Cα contacts (8 Å, |Δi|>4): 92; chains: 1; bounding box: 52×43×84 Å

pLDDT: mean 77.92, std 13.18, range [34.25, 95.31]

Mean predicted aligned error: 11.57 Å

Solvent-accessible surface area (backbone atoms only — not comparable to full-atom values): 10844 Å² total; per-residue (Å²): 129,88,82,52,63,74,83,50,39,69,61,53,51,37,52,52,37,53,58,49,24,73,75,77,55,69,46,53,65,47,49,54,50,39,49,48,54,52,51,54,51,54,52,51,33,59,73,71,69,53,77,70,60,71,64,60,58,49,53,51,52,52,48,54,54,47,49,52,62,59,68,51,88,63,68,47,92,68,39,80,84,50,45,66,67,41,50,53,51,44,52,57,61,67,29,73,63,43,45,51,51,57,67,29,42,60,40,32,65,66,42,39,61,69,52,40,54,57,53,50,54,57,46,66,70,34,66,78,50,62,73,44,58,69,70,58,43,50,50,52,51,47,67,64,39,50,59,59,31,52,54,52,12,49,50,44,35,62,65,48,51,50,49,49,52,53,50,53,53,50,52,51,49,58,59,57,57,64,67,73,77,74,87,82,86,88,88,79,136